Protein AF-A0A918J124-F1 (afdb_monomer_lite)

Foldseek 3Di:
DLLVVLCQAANNQLLLLLLLLLLLVLLLVVLCVVVVCLCVQLVFQLNVLLVVLLVLLSVLSVLSNVLVNLLVVLCCVPVVDPSVSHDPVSSNVSSNVNSVVSSVLSSQLVVLVVQLVVCVVVPCPLNSSVRSVCVSCVVVVVVVVVVCVVVCVVVVCPVVLVDCPPPHPVVSVVVVVVVVVVVVVVVVLVSVLSNVLVVLPSLSSNSSSLSSLVVSLVVVVVCVVVVVCVSGDPVSVVSNVVSNVSSVVSNVSNVVSSVRSVVD

Secondary structure (DSSP, 8-state):
-HHHHHHHHH-HHHHHHHHHHHHHHHHHHHHHHHHT-HHHHHHSTTHHHHHHHHHHHHHHHHHHHHHHHHHHHHHHHHH---GGG--HHHHHHHHHHHHHHHHHHHHHHHHTHHHHHHHHHTT-GGGTHHHHHHHHHHHHHHHHHHHHHHHHHHHTTHHHHH-GGGT-HHHHHHHHHHHHHHHHHHHHHHHHHHHHHHHTGGGGGGHHHHHHHHHHHHHHHHHHHTTTTTTS-HHHHHHHHHHHHHHHHHHHHHHHHHHHHH--

InterPro domains:
  IPR004673 L-rhamnose-proton symport, RhaT [PF06379] (2-257)

Sequence (264 aa):
MAFGYAIGYIGFSLAYTISIGLSAVLGTIVPLLIHGTLEEHFSRSGGGIVLFGMILSMVGCFFCGWAGRKKERDLKERMNYDASAFNLKSGLMLAIFAGVLSAIFGISLEIGAPVTEVARQHGAGQFEGNANLLLSTSGAFVTNFIWFIIVGFRQKTIKELITVKMLGKRVWLQNLFLSILTGGLWYFQFFFYGMGHVGMGNFKFASWAIHMSMLIFFSYMVGIIMKEWKEVNKNTYSTLIVGLLILVISFVVISYGGVIGSEV

pLDDT: mean 84.57, std 7.55, range [48.94, 95.19]

Structure (mmCIF, N/CA/C/O backbone):
data_AF-A0A918J124-F1
#
_entry.id   AF-A0A918J124-F1
#
loop_
_atom_site.group_PDB
_atom_site.id
_atom_site.type_symbol
_atom_site.label_atom_id
_atom_site.label_alt_id
_atom_site.label_comp_id
_atom_site.label_asym_id
_atom_site.label_entity_id
_atom_site.label_seq_id
_atom_site.pdbx_PDB_ins_code
_atom_site.Cartn_x
_atom_site.Cartn_y
_atom_site.Cartn_z
_atom_site.occupancy
_atom_site.B_iso_or_equiv
_atom_site.auth_seq_id
_atom_site.auth_comp_id
_atom_site.auth_asym_id
_atom_site.auth_atom_id
_atom_site.pdbx_PDB_model_num
ATOM 1 N N . MET A 1 1 ? 1.903 3.523 12.506 1.00 74.88 1 MET A N 1
ATOM 2 C CA . MET A 1 1 ? 1.351 4.399 13.570 1.00 74.88 1 MET A CA 1
ATOM 3 C C . MET A 1 1 ? 0.476 5.517 13.011 1.00 74.88 1 MET A C 1
ATOM 5 O O . MET A 1 1 ? -0.718 5.479 13.268 1.00 74.88 1 MET A O 1
ATOM 9 N N . ALA A 1 2 ? 1.009 6.454 12.212 1.00 83.19 2 ALA A N 1
ATOM 10 C CA . ALA A 1 2 ? 0.230 7.573 11.651 1.00 83.19 2 ALA A CA 1
ATOM 11 C C . ALA A 1 2 ? -1.050 7.129 10.915 1.00 83.19 2 ALA A C 1
ATOM 13 O O . ALA A 1 2 ? -2.113 7.693 11.143 1.00 83.19 2 ALA A O 1
ATOM 14 N N . PHE A 1 3 ? -0.960 6.050 10.129 1.00 83.38 3 PHE A N 1
ATOM 15 C CA . PHE A 1 3 ? -2.105 5.445 9.449 1.00 83.38 3 PHE A CA 1
ATOM 16 C C . PHE A 1 3 ? -3.237 5.031 10.409 1.00 83.38 3 PHE A C 1
ATOM 18 O O . PHE A 1 3 ? -4.390 5.386 10.196 1.00 83.38 3 PHE A O 1
ATOM 25 N N . GLY A 1 4 ? -2.908 4.344 11.509 1.00 82.69 4 GLY A N 1
ATOM 26 C CA . GLY A 1 4 ? -3.897 3.912 12.504 1.00 82.69 4 GLY A CA 1
ATOM 27 C C . GLY A 1 4 ? -4.581 5.086 13.209 1.00 82.69 4 GLY A C 1
ATOM 28 O O . GLY A 1 4 ? -5.793 5.065 13.396 1.00 82.69 4 GLY A O 1
ATOM 29 N N . TYR A 1 5 ? -3.833 6.148 13.526 1.00 83.69 5 TYR A N 1
ATOM 30 C CA . TYR A 1 5 ? -4.425 7.378 14.061 1.00 83.69 5 TYR A CA 1
ATOM 31 C C . TYR A 1 5 ? -5.310 8.091 13.030 1.00 83.69 5 TYR A C 1
ATOM 33 O O . TYR A 1 5 ? -6.371 8.592 13.390 1.00 83.69 5 TYR A O 1
ATOM 41 N N . ALA A 1 6 ? -4.922 8.105 11.750 1.00 84.81 6 ALA A N 1
ATOM 42 C CA . ALA A 1 6 ? -5.744 8.678 10.687 1.00 84.81 6 ALA A CA 1
ATOM 43 C C . ALA A 1 6 ? -7.104 7.969 10.574 1.00 84.81 6 ALA A C 1
ATOM 45 O O . ALA A 1 6 ? -8.126 8.645 10.495 1.00 84.81 6 ALA A O 1
ATOM 46 N N . ILE A 1 7 ? -7.134 6.632 10.657 1.00 81.75 7 ILE A N 1
ATOM 47 C CA . ILE A 1 7 ? -8.383 5.846 10.666 1.00 81.75 7 ILE A CA 1
ATOM 48 C C . ILE A 1 7 ? -9.321 6.316 11.785 1.00 81.75 7 ILE A C 1
ATOM 50 O O . ILE A 1 7 ? -10.511 6.492 11.542 1.00 81.75 7 ILE A O 1
ATOM 54 N N . GLY A 1 8 ? -8.788 6.571 12.985 1.00 78.94 8 GLY A N 1
ATOM 55 C CA . GLY A 1 8 ? -9.578 7.062 14.118 1.00 78.94 8 GLY A CA 1
ATOM 56 C C . GLY A 1 8 ? -10.197 8.449 13.903 1.00 78.94 8 GLY A C 1
ATOM 57 O O . GLY A 1 8 ? -11.252 8.729 14.460 1.00 78.94 8 GLY A O 1
ATOM 58 N N . TYR A 1 9 ? -9.579 9.304 13.079 1.00 80.38 9 TYR A N 1
ATOM 59 C CA . TYR A 1 9 ? -10.054 10.670 12.824 1.00 80.38 9 TYR A CA 1
ATOM 60 C C . TYR A 1 9 ? -10.928 10.823 11.581 1.00 80.38 9 TYR A C 1
ATOM 62 O O . TYR A 1 9 ? -11.783 11.703 11.562 1.00 80.38 9 TYR A O 1
ATOM 70 N N . ILE A 1 10 ? -10.668 10.059 10.517 1.00 76.19 10 ILE A N 1
ATOM 71 C CA . ILE A 1 10 ? -11.341 10.234 9.217 1.00 76.19 10 ILE A CA 1
ATOM 72 C C . ILE A 1 10 ? -12.001 8.962 8.675 1.00 76.19 10 ILE A C 1
ATOM 74 O O . ILE A 1 10 ? -12.520 8.967 7.559 1.00 76.19 10 ILE A O 1
ATOM 78 N N . GLY A 1 11 ? -12.008 7.887 9.462 1.00 75.25 11 GLY A N 1
ATOM 79 C CA . GLY A 1 11 ? -12.561 6.597 9.073 1.00 75.25 11 GLY A CA 1
ATOM 80 C C . GLY A 1 11 ? -11.593 5.766 8.231 1.00 75.25 11 GLY A C 1
ATOM 81 O O . GLY A 1 11 ? -10.663 6.272 7.593 1.00 75.25 11 GLY A O 1
ATOM 82 N N . PHE A 1 12 ? -11.825 4.453 8.226 1.00 77.00 12 PHE A N 1
ATOM 83 C CA . PHE A 1 12 ? -10.943 3.481 7.576 1.00 77.00 12 PHE A CA 1
ATOM 84 C C . PHE A 1 12 ? -10.827 3.726 6.069 1.00 77.00 12 PHE A C 1
ATOM 86 O O . PHE A 1 12 ? -9.729 3.870 5.546 1.00 77.00 12 PHE A O 1
ATOM 93 N N . SER A 1 13 ? -11.962 3.858 5.383 1.00 72.25 13 SER A N 1
ATOM 94 C CA . SER A 1 13 ? -12.027 3.976 3.922 1.00 72.25 13 SER A CA 1
ATOM 95 C C . SER A 1 13 ? -11.302 5.219 3.380 1.00 72.25 13 SER A C 1
ATOM 97 O O . SER A 1 13 ? -10.545 5.117 2.408 1.00 72.25 13 SER A O 1
ATOM 99 N N . LEU A 1 14 ? -11.469 6.383 4.022 1.00 76.00 14 LEU A N 1
ATOM 100 C CA . LEU A 1 14 ? -10.836 7.626 3.573 1.00 76.00 14 LEU A CA 1
ATOM 101 C C . LEU A 1 14 ? -9.332 7.642 3.879 1.00 76.00 14 LEU A C 1
ATOM 103 O O . LEU A 1 14 ? -8.543 7.990 2.999 1.00 76.00 14 LEU A O 1
ATOM 107 N N . ALA A 1 15 ? -8.927 7.212 5.081 1.00 83.06 15 ALA A N 1
ATOM 108 C CA . ALA A 1 15 ? -7.514 7.083 5.437 1.00 83.06 15 ALA A CA 1
ATOM 109 C C . ALA A 1 15 ? -6.785 6.121 4.487 1.00 83.06 15 ALA A C 1
ATOM 111 O O . ALA A 1 15 ? -5.742 6.473 3.939 1.00 83.06 15 ALA A O 1
ATOM 112 N N . TYR A 1 16 ? -7.370 4.941 4.246 1.00 81.88 16 TYR A N 1
ATOM 113 C CA . TYR A 1 16 ? -6.820 3.905 3.368 1.00 81.88 16 TYR A CA 1
ATOM 114 C C . TYR A 1 16 ? -6.593 4.438 1.953 1.00 81.88 16 TYR A C 1
ATOM 116 O O . TYR A 1 16 ? -5.483 4.368 1.433 1.00 81.88 16 TYR A O 1
ATOM 124 N N . THR A 1 17 ? -7.616 5.064 1.369 1.00 80.31 17 THR A N 1
ATOM 125 C CA . THR A 1 17 ? -7.552 5.586 -0.001 1.00 80.31 17 THR A CA 1
ATOM 126 C C . THR A 1 17 ? -6.483 6.665 -0.166 1.00 80.31 17 THR A C 1
ATOM 128 O O . THR A 1 17 ? -5.722 6.631 -1.129 1.00 80.31 17 THR A O 1
ATOM 131 N N . ILE A 1 18 ? -6.412 7.626 0.760 1.00 82.75 18 ILE A N 1
ATOM 132 C CA . ILE A 1 18 ? -5.477 8.753 0.653 1.00 82.75 18 ILE A CA 1
ATOM 133 C C . ILE A 1 18 ? -4.040 8.271 0.834 1.00 82.75 18 ILE A C 1
ATOM 135 O O . ILE A 1 18 ? -3.178 8.596 0.020 1.00 82.75 18 ILE A O 1
ATOM 139 N N . SER A 1 19 ? -3.777 7.484 1.880 1.00 87.50 19 SER A N 1
ATOM 140 C CA . SER A 1 19 ? -2.425 7.003 2.157 1.00 87.50 19 SER A CA 1
ATOM 141 C C . SER A 1 19 ? -1.919 6.080 1.053 1.00 87.50 19 SER A C 1
ATOM 143 O O . SER A 1 19 ? -0.794 6.251 0.590 1.00 87.50 19 SER A O 1
ATOM 145 N N . ILE A 1 20 ? -2.739 5.131 0.599 1.00 86.69 20 ILE A N 1
ATOM 146 C CA . ILE A 1 20 ? -2.308 4.142 -0.394 1.00 86.69 20 ILE A CA 1
ATOM 147 C C . ILE A 1 20 ? -2.274 4.735 -1.798 1.00 86.69 20 ILE A C 1
ATOM 149 O O . ILE A 1 20 ? -1.326 4.467 -2.528 1.00 86.69 20 ILE A O 1
ATOM 153 N N . GLY A 1 21 ? -3.223 5.605 -2.156 1.00 84.06 21 GLY A N 1
ATOM 154 C CA . GLY A 1 21 ? -3.179 6.328 -3.427 1.00 84.06 21 GLY A CA 1
ATOM 155 C C . GLY A 1 21 ? -1.922 7.193 -3.547 1.00 84.06 21 GLY A C 1
ATOM 156 O O . GLY A 1 21 ? -1.218 7.125 -4.550 1.00 84.06 21 GLY A O 1
ATOM 157 N N . LEU A 1 22 ? -1.578 7.945 -2.495 1.00 86.88 22 LEU A N 1
ATOM 158 C CA . LEU A 1 22 ? -0.351 8.744 -2.478 1.00 86.88 22 LEU A CA 1
ATOM 159 C C . LEU A 1 22 ? 0.911 7.867 -2.519 1.00 86.88 22 LEU A C 1
ATOM 161 O O . LEU A 1 22 ? 1.856 8.184 -3.239 1.00 86.88 22 LEU A O 1
ATOM 165 N N . SER A 1 23 ? 0.907 6.750 -1.784 1.00 89.88 23 SER A N 1
ATOM 166 C CA . SER A 1 23 ? 1.998 5.770 -1.784 1.00 89.88 23 SER A CA 1
ATOM 167 C C . SER A 1 23 ? 2.218 5.136 -3.157 1.00 89.88 23 SER A C 1
ATOM 169 O O . SER A 1 23 ? 3.362 4.979 -3.578 1.00 89.88 23 SER A O 1
ATOM 171 N N . ALA A 1 24 ? 1.143 4.824 -3.885 1.00 86.38 24 ALA A N 1
ATOM 172 C CA . ALA A 1 24 ? 1.210 4.267 -5.232 1.00 86.38 24 ALA A CA 1
ATOM 173 C C . ALA A 1 24 ? 1.909 5.229 -6.201 1.00 86.38 24 ALA A C 1
ATOM 175 O O . ALA A 1 24 ? 2.807 4.825 -6.937 1.00 86.38 24 ALA A O 1
ATOM 176 N N . VAL A 1 25 ? 1.531 6.511 -6.168 1.00 83.31 25 VAL A N 1
ATOM 177 C CA . VAL A 1 25 ? 2.085 7.544 -7.055 1.00 83.31 25 VAL A CA 1
ATOM 178 C C . VAL A 1 25 ? 3.542 7.824 -6.719 1.00 83.31 25 VAL A C 1
ATOM 180 O O . VAL A 1 25 ? 4.411 7.696 -7.577 1.00 83.31 25 VAL A O 1
ATOM 183 N N . LEU A 1 26 ? 3.825 8.177 -5.464 1.00 88.44 26 LEU A N 1
ATOM 184 C CA . LEU A 1 26 ? 5.175 8.544 -5.048 1.00 88.44 26 LEU A CA 1
ATOM 185 C C . LEU A 1 26 ? 6.122 7.344 -5.106 1.00 88.44 26 LEU A C 1
ATOM 187 O O . LEU A 1 26 ? 7.226 7.474 -5.619 1.00 88.44 26 LEU A O 1
ATOM 191 N N . GLY A 1 27 ? 5.684 6.172 -4.646 1.00 85.31 27 GLY A N 1
ATOM 192 C CA . GLY A 1 27 ? 6.499 4.958 -4.657 1.00 85.31 27 GLY A CA 1
ATOM 193 C C . GLY A 1 27 ? 6.842 4.466 -6.063 1.00 85.31 27 GLY A C 1
ATOM 194 O O . GLY A 1 27 ? 7.839 3.777 -6.216 1.00 85.31 27 GLY A O 1
ATOM 195 N N . THR A 1 28 ? 6.070 4.857 -7.083 1.00 84.00 28 THR A N 1
ATOM 196 C CA . THR A 1 28 ? 6.358 4.507 -8.484 1.00 84.00 28 THR A CA 1
ATOM 197 C C . THR A 1 28 ? 7.163 5.590 -9.203 1.00 84.00 28 THR A C 1
ATOM 199 O O . THR A 1 28 ? 8.112 5.286 -9.915 1.00 84.00 28 THR A O 1
ATOM 202 N N . ILE A 1 29 ? 6.806 6.867 -9.030 1.00 83.69 29 ILE A N 1
ATOM 203 C CA . ILE A 1 29 ? 7.423 7.975 -9.778 1.00 83.69 29 ILE A CA 1
ATOM 204 C C . ILE A 1 29 ? 8.780 8.372 -9.190 1.00 83.69 29 ILE A C 1
ATOM 206 O O . ILE A 1 29 ? 9.704 8.687 -9.936 1.00 83.69 29 ILE A O 1
ATOM 210 N N . VAL A 1 30 ? 8.922 8.376 -7.861 1.00 87.56 30 VAL A N 1
ATOM 211 C CA . VAL A 1 30 ? 10.145 8.870 -7.209 1.00 87.56 30 VAL A CA 1
ATOM 212 C C . VAL A 1 30 ? 11.376 8.031 -7.563 1.00 87.56 30 VAL A C 1
ATOM 214 O O . VAL A 1 30 ? 12.387 8.645 -7.897 1.00 87.56 30 VAL A O 1
ATOM 217 N N . PRO A 1 31 ? 11.340 6.683 -7.573 1.00 85.25 31 PRO A N 1
ATOM 218 C CA . PRO A 1 31 ? 12.497 5.912 -8.022 1.00 85.25 31 PRO A CA 1
ATOM 219 C C . PRO A 1 31 ? 12.897 6.233 -9.468 1.00 85.25 31 PRO A C 1
ATOM 221 O O . PRO A 1 31 ? 14.072 6.465 -9.737 1.00 85.25 31 PRO A O 1
ATOM 224 N N . LEU A 1 32 ? 11.927 6.362 -10.382 1.00 84.50 32 LEU A N 1
ATOM 225 C CA . LEU A 1 32 ? 12.18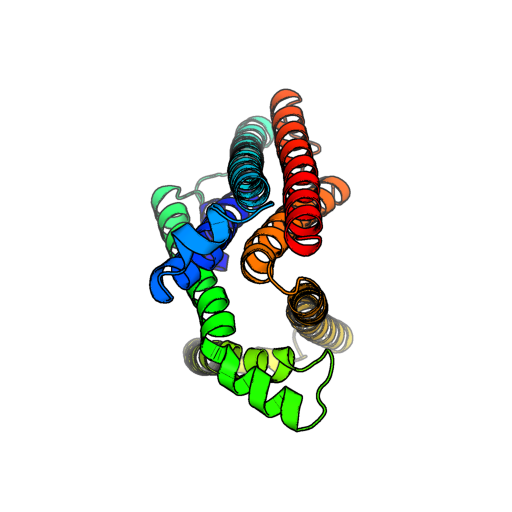7 6.731 -11.781 1.00 84.50 32 LEU A CA 1
ATOM 226 C C . LEU A 1 32 ? 12.845 8.113 -11.913 1.00 84.50 32 LEU A C 1
ATOM 228 O O . LEU A 1 32 ? 13.715 8.309 -12.760 1.00 84.50 32 LEU A O 1
ATOM 232 N N . LEU A 1 33 ? 12.451 9.070 -11.066 1.00 86.12 33 LEU A N 1
ATOM 233 C CA . LEU A 1 33 ? 13.083 10.390 -10.999 1.00 86.12 33 LEU A CA 1
ATOM 234 C C . LEU A 1 33 ? 14.514 10.317 -10.460 1.00 86.12 33 LEU A C 1
ATOM 236 O O . LEU A 1 33 ? 15.398 10.963 -11.014 1.00 86.12 33 LEU A O 1
ATOM 240 N N . ILE A 1 34 ? 14.747 9.532 -9.404 1.00 85.56 34 ILE A N 1
ATOM 241 C CA . ILE A 1 34 ? 16.078 9.355 -8.801 1.00 85.56 34 ILE A CA 1
ATOM 242 C C . ILE A 1 34 ? 17.052 8.734 -9.808 1.00 85.56 34 ILE A C 1
ATOM 244 O O . ILE A 1 34 ? 18.206 9.150 -9.878 1.00 85.56 34 ILE A O 1
ATOM 248 N N . HIS A 1 35 ? 16.589 7.769 -10.604 1.00 82.56 35 HIS A N 1
ATOM 249 C CA . HIS A 1 35 ? 17.404 7.107 -11.622 1.00 82.56 35 HIS A CA 1
ATOM 250 C C . HIS A 1 35 ? 17.504 7.886 -12.943 1.00 82.56 35 HIS A C 1
ATOM 252 O O . HIS A 1 35 ? 18.304 7.517 -13.797 1.00 82.56 35 HIS A O 1
ATOM 258 N N . GLY A 1 36 ? 16.726 8.959 -13.125 1.00 81.81 36 GLY A N 1
ATOM 259 C CA . GLY A 1 36 ? 16.710 9.744 -14.363 1.00 81.81 36 GLY A CA 1
ATOM 260 C C . GLY A 1 36 ? 16.121 9.005 -15.572 1.00 81.81 36 GLY A C 1
ATOM 261 O O . GLY A 1 36 ? 16.265 9.469 -16.697 1.00 81.81 36 GLY A O 1
ATOM 262 N N . THR A 1 37 ? 15.443 7.874 -15.363 1.00 80.44 37 THR A N 1
ATOM 263 C CA . THR A 1 37 ? 14.942 6.982 -16.426 1.00 80.44 37 THR A CA 1
ATOM 264 C C . THR A 1 37 ? 13.469 7.219 -16.770 1.00 80.44 37 THR A C 1
ATOM 266 O O . THR A 1 37 ? 12.856 6.446 -17.505 1.00 80.44 37 THR A O 1
ATOM 269 N N . LEU A 1 38 ? 12.869 8.291 -16.247 1.00 78.38 38 LEU A N 1
ATOM 270 C CA . LEU A 1 38 ? 11.437 8.559 -16.387 1.00 78.38 38 LEU A CA 1
ATOM 271 C C . LEU A 1 38 ? 11.009 8.718 -17.855 1.00 78.38 38 LEU A C 1
ATOM 273 O O . LEU A 1 38 ? 10.026 8.112 -18.278 1.00 78.38 38 LEU A O 1
ATOM 277 N N . GLU A 1 39 ? 11.765 9.487 -18.640 1.00 78.12 39 GLU A N 1
ATOM 278 C CA . GLU A 1 39 ? 11.497 9.660 -20.072 1.00 78.12 39 GLU A CA 1
ATOM 279 C C . GLU A 1 39 ? 11.727 8.358 -20.847 1.00 78.12 39 GLU A C 1
ATOM 281 O O . GLU A 1 39 ? 10.921 8.007 -21.705 1.00 78.12 39 GLU A O 1
ATOM 286 N N . GLU A 1 40 ? 12.761 7.592 -20.495 1.00 76.88 40 GLU A N 1
ATOM 287 C CA . GLU A 1 40 ? 13.077 6.320 -21.145 1.00 76.88 40 GLU A CA 1
ATOM 288 C C . GLU A 1 40 ? 11.963 5.280 -20.941 1.00 76.88 40 GLU A C 1
ATOM 290 O O . GLU A 1 40 ? 11.497 4.669 -21.903 1.00 76.88 40 GLU A O 1
ATOM 295 N N . HIS A 1 41 ? 11.486 5.099 -19.706 1.00 77.19 41 HIS A N 1
ATOM 296 C CA . HIS A 1 41 ? 10.458 4.101 -19.403 1.00 77.19 41 HIS A CA 1
ATOM 297 C C . HIS A 1 41 ? 9.085 4.461 -19.972 1.00 77.19 41 HIS A C 1
ATOM 299 O O . HIS A 1 41 ? 8.364 3.566 -20.415 1.00 77.19 41 HIS A O 1
ATOM 305 N N . PHE A 1 42 ? 8.710 5.745 -19.987 1.00 77.19 42 PHE A N 1
ATOM 306 C CA . PHE A 1 42 ? 7.412 6.159 -20.527 1.00 77.19 42 PHE A CA 1
ATOM 307 C C . PHE A 1 42 ? 7.405 6.335 -22.050 1.00 77.19 42 PHE A C 1
ATOM 309 O O . PHE A 1 42 ? 6.337 6.199 -22.649 1.00 77.19 42 PHE A O 1
ATOM 316 N N . SER A 1 43 ? 8.564 6.565 -22.676 1.00 78.62 43 SER A N 1
ATOM 317 C CA . SER A 1 43 ? 8.690 6.668 -24.140 1.00 78.62 43 SER A CA 1
ATOM 318 C C . SER A 1 43 ? 8.901 5.319 -24.834 1.00 78.62 43 SER A C 1
ATOM 320 O O . SER A 1 43 ? 8.727 5.224 -26.049 1.00 78.62 43 SER A O 1
ATOM 322 N N . ARG A 1 44 ? 9.254 4.260 -24.091 1.00 78.81 44 ARG A N 1
ATOM 323 C CA . ARG A 1 44 ? 9.292 2.887 -24.619 1.00 78.81 44 ARG A CA 1
ATOM 324 C C . ARG A 1 44 ? 7.904 2.394 -25.033 1.00 78.81 44 ARG A C 1
ATOM 326 O O . ARG A 1 44 ? 6.874 2.855 -24.532 1.00 78.81 44 ARG A O 1
ATOM 333 N N . SER A 1 45 ? 7.892 1.390 -25.913 1.00 76.31 45 SER A N 1
ATOM 334 C CA . SER A 1 45 ? 6.677 0.645 -26.258 1.00 76.31 45 SER A CA 1
ATOM 335 C C . SER A 1 45 ? 5.961 0.190 -24.981 1.00 76.31 45 SER A C 1
ATOM 337 O O . SER A 1 45 ? 6.599 -0.277 -24.042 1.00 76.31 45 SER A O 1
ATOM 339 N N . GLY A 1 46 ? 4.647 0.399 -24.896 1.00 79.56 46 GLY A N 1
ATOM 340 C CA . GLY A 1 46 ? 3.850 0.067 -23.708 1.00 79.56 46 GLY A CA 1
ATOM 341 C C . GLY A 1 46 ? 3.935 1.059 -22.534 1.00 79.56 46 GLY A C 1
ATOM 342 O O . GLY A 1 46 ? 2.999 1.118 -21.735 1.00 79.56 46 GLY A O 1
ATOM 343 N N . GLY A 1 47 ? 4.965 1.912 -22.455 1.00 81.56 47 GLY A N 1
ATOM 344 C CA . GLY A 1 47 ? 5.162 2.879 -21.364 1.00 81.56 47 GLY A CA 1
ATOM 345 C C . GLY A 1 47 ? 4.005 3.871 -21.205 1.00 81.56 47 GLY A C 1
ATOM 346 O O . GLY A 1 47 ? 3.475 4.050 -20.106 1.00 81.56 47 GLY A O 1
ATOM 347 N N . GLY A 1 48 ? 3.528 4.447 -22.312 1.00 84.31 48 GLY A N 1
ATOM 348 C CA . GLY A 1 48 ? 2.366 5.344 -22.310 1.00 84.31 48 GLY A CA 1
ATOM 349 C C . GLY A 1 48 ? 1.059 4.668 -21.866 1.00 84.31 48 GLY A C 1
ATOM 350 O O . GLY A 1 48 ? 0.240 5.289 -21.187 1.00 84.31 48 GLY A O 1
ATOM 351 N N . ILE A 1 49 ? 0.880 3.380 -22.181 1.00 86.88 49 ILE A N 1
ATOM 352 C CA . ILE A 1 49 ? -0.287 2.592 -21.749 1.00 86.88 49 ILE A CA 1
ATOM 353 C C . ILE A 1 49 ? -0.222 2.359 -20.236 1.00 86.88 49 ILE A C 1
ATOM 355 O O . ILE A 1 49 ? -1.218 2.553 -19.538 1.00 86.88 49 ILE A O 1
ATOM 359 N N . VAL A 1 50 ? 0.959 2.014 -19.713 1.00 84.00 50 VAL A N 1
ATOM 360 C CA . VAL A 1 50 ? 1.193 1.867 -18.269 1.00 84.00 50 VAL A CA 1
ATOM 361 C C . VAL A 1 50 ? 0.915 3.178 -17.535 1.00 84.00 50 VAL A C 1
ATOM 363 O O . VAL A 1 50 ? 0.187 3.171 -16.543 1.00 84.00 50 VAL A O 1
ATOM 366 N N . LEU A 1 51 ? 1.403 4.311 -18.049 1.00 84.62 51 LEU A N 1
ATOM 367 C CA . LEU A 1 51 ? 1.136 5.631 -17.470 1.00 84.62 51 LEU A CA 1
ATOM 368 C C . LEU A 1 51 ? -0.363 5.954 -17.444 1.00 84.62 51 LEU A C 1
ATOM 370 O O . LEU A 1 51 ? -0.889 6.397 -16.422 1.00 84.62 51 LEU A O 1
ATOM 374 N N . PHE A 1 52 ? -1.070 5.700 -18.547 1.00 88.75 52 PHE A N 1
ATOM 375 C CA . PHE A 1 52 ? -2.518 5.885 -18.608 1.00 88.75 52 PHE A CA 1
ATOM 376 C C . PHE A 1 52 ? -3.247 5.002 -17.586 1.00 88.75 52 PHE A C 1
ATOM 378 O O . PHE A 1 52 ? -4.131 5.473 -16.868 1.00 88.75 52 PHE A O 1
ATOM 385 N N . GLY A 1 53 ? -2.826 3.744 -17.448 1.00 87.75 53 GLY A N 1
ATOM 386 C CA . GLY A 1 53 ? -3.321 2.838 -16.420 1.00 87.75 53 GLY A CA 1
ATOM 387 C C . GLY A 1 53 ? -3.068 3.354 -14.998 1.00 87.75 53 GLY A C 1
ATOM 388 O O . GLY A 1 53 ? -3.971 3.321 -14.162 1.00 87.75 53 GLY A O 1
ATOM 389 N N . MET A 1 54 ? -1.895 3.930 -14.721 1.00 83.25 54 MET A N 1
ATOM 390 C CA . MET A 1 54 ? -1.613 4.570 -13.430 1.00 83.25 54 MET A CA 1
ATOM 391 C C . MET A 1 54 ? -2.555 5.749 -13.161 1.00 83.25 54 MET A C 1
ATOM 393 O O . MET A 1 54 ? -3.091 5.862 -12.056 1.00 83.25 54 MET A O 1
ATOM 397 N N . ILE A 1 55 ? -2.824 6.590 -14.164 1.00 87.25 55 ILE A N 1
ATOM 398 C CA . ILE A 1 55 ? -3.788 7.694 -14.048 1.00 87.25 55 ILE A CA 1
ATOM 399 C C . ILE A 1 55 ? -5.192 7.166 -13.743 1.00 87.25 55 ILE A C 1
ATOM 401 O O . ILE A 1 55 ? -5.844 7.661 -12.821 1.00 87.25 55 ILE A O 1
ATOM 405 N N . LEU A 1 56 ? -5.639 6.123 -14.445 1.00 91.00 56 LEU A N 1
ATOM 406 C CA . LEU A 1 56 ? -6.918 5.476 -14.155 1.00 91.00 56 LEU A CA 1
ATOM 407 C C . LEU A 1 56 ? -6.971 4.945 -12.720 1.00 91.00 56 LEU A C 1
ATOM 409 O O . LEU A 1 56 ? -7.978 5.142 -12.043 1.00 91.00 56 LEU A O 1
ATOM 413 N N . SER A 1 57 ? -5.891 4.337 -12.221 1.00 86.81 57 SER A N 1
ATOM 414 C CA . SER A 1 57 ? -5.847 3.837 -10.842 1.00 86.81 57 SER A CA 1
ATOM 415 C C . SER A 1 57 ? -6.032 4.965 -9.817 1.00 86.81 57 SER A C 1
ATOM 417 O O . SER A 1 57 ? -6.811 4.811 -8.876 1.00 86.81 57 SER A O 1
ATOM 419 N N . MET A 1 58 ? -5.425 6.141 -10.040 1.00 83.06 58 MET A N 1
ATOM 420 C CA . MET A 1 58 ? -5.620 7.328 -9.197 1.00 83.06 58 MET A CA 1
ATOM 421 C C . MET A 1 58 ? -7.072 7.810 -9.212 1.00 83.06 58 MET A C 1
ATOM 423 O O . MET A 1 58 ? -7.634 8.116 -8.158 1.00 83.06 58 MET A O 1
ATOM 427 N N . VAL A 1 59 ? -7.700 7.844 -10.391 1.00 89.62 59 VAL A N 1
ATOM 428 C CA . VAL A 1 59 ? -9.118 8.200 -10.532 1.00 89.62 59 VAL A CA 1
ATOM 429 C C . VAL A 1 59 ? -9.997 7.185 -9.793 1.00 89.62 59 VAL A C 1
ATOM 431 O O . VAL A 1 59 ? -10.862 7.576 -9.012 1.00 89.62 59 VAL A O 1
ATOM 434 N N . GLY A 1 60 ? -9.746 5.885 -9.958 1.00 89.00 60 GLY A N 1
ATOM 435 C CA . GLY A 1 60 ? -10.471 4.822 -9.257 1.00 89.00 60 GLY A CA 1
ATOM 436 C C . GLY A 1 60 ? -10.353 4.939 -7.735 1.00 89.00 60 GLY A C 1
ATOM 437 O O . GLY A 1 60 ? -11.365 4.891 -7.029 1.00 89.00 60 GLY A O 1
ATOM 438 N N . CYS A 1 61 ? -9.142 5.198 -7.231 1.00 84.38 61 CYS A N 1
ATOM 439 C CA . CYS A 1 61 ? -8.896 5.487 -5.819 1.00 84.38 61 CYS A CA 1
ATOM 440 C C . CYS A 1 61 ? -9.721 6.692 -5.361 1.00 84.38 61 CYS A C 1
ATOM 442 O O . CYS A 1 61 ? -10.450 6.593 -4.377 1.00 84.38 61 CYS A O 1
ATOM 444 N N . PHE A 1 62 ? -9.677 7.807 -6.096 1.00 85.56 62 PHE A N 1
ATOM 445 C CA . PHE A 1 62 ? -10.449 9.006 -5.771 1.00 85.56 62 PHE A CA 1
ATOM 446 C C . PHE A 1 62 ? -11.951 8.712 -5.631 1.00 85.56 62 PHE A C 1
ATOM 448 O O . PHE A 1 62 ? -12.556 9.098 -4.629 1.00 85.56 62 PHE A O 1
ATOM 455 N N . PHE A 1 63 ? -12.550 7.977 -6.576 1.00 90.75 63 PHE A N 1
ATOM 456 C CA . PHE A 1 63 ? -13.963 7.591 -6.501 1.00 90.75 63 PHE A CA 1
ATOM 457 C C . PHE A 1 63 ? -14.265 6.698 -5.291 1.00 90.75 63 PHE A C 1
ATOM 459 O O . PHE A 1 63 ? -15.269 6.920 -4.611 1.00 90.75 63 PHE A O 1
ATOM 466 N N . CYS A 1 64 ? -13.386 5.745 -4.968 1.00 87.31 64 CYS A N 1
ATOM 467 C CA . CYS A 1 64 ? -13.543 4.895 -3.787 1.00 87.31 64 CYS A CA 1
ATOM 468 C C . CYS A 1 64 ? -13.478 5.709 -2.483 1.00 87.31 64 CYS A C 1
ATOM 470 O O . CYS A 1 64 ? -14.352 5.579 -1.626 1.00 87.31 64 CYS A O 1
ATOM 472 N N . GLY A 1 65 ? -12.505 6.616 -2.350 1.00 83.56 65 GLY A N 1
ATOM 473 C CA . GLY A 1 65 ? -12.398 7.507 -1.188 1.00 83.56 65 GLY A CA 1
ATOM 474 C C . GLY A 1 65 ? -13.569 8.481 -1.080 1.00 83.56 65 GLY A C 1
ATOM 475 O O . GLY A 1 65 ? -14.063 8.751 0.018 1.00 83.56 65 GLY A O 1
ATOM 476 N N . TRP A 1 66 ? -14.073 8.970 -2.216 1.00 86.19 66 TRP A N 1
ATOM 477 C CA . TRP A 1 66 ? -15.268 9.806 -2.247 1.00 86.19 66 TRP A CA 1
ATOM 478 C C . TRP A 1 66 ? -16.513 9.032 -1.807 1.00 86.19 66 TRP A C 1
ATOM 480 O O . TRP A 1 66 ? -17.311 9.557 -1.025 1.00 86.19 66 TRP A O 1
ATOM 490 N N . ALA A 1 67 ? -16.658 7.777 -2.238 1.00 88.56 67 ALA A N 1
ATOM 491 C CA . ALA A 1 67 ? -17.705 6.884 -1.754 1.00 88.56 67 ALA A CA 1
ATOM 492 C C . ALA A 1 67 ? -17.579 6.627 -0.245 1.00 88.56 67 ALA A C 1
ATOM 494 O O . ALA A 1 67 ? -18.583 6.682 0.459 1.00 88.56 67 ALA A O 1
ATOM 495 N N . GLY A 1 68 ? -16.357 6.455 0.268 1.00 83.81 68 GLY A N 1
ATOM 496 C CA . GLY A 1 68 ? -16.064 6.379 1.700 1.00 83.81 68 GLY A CA 1
ATOM 497 C C . GLY A 1 68 ? -16.574 7.582 2.484 1.00 83.81 68 GLY A C 1
ATOM 498 O O . GLY A 1 68 ? -17.312 7.440 3.454 1.00 83.81 68 GLY A O 1
ATOM 499 N N . ARG A 1 69 ? -16.264 8.794 2.015 1.00 81.19 69 ARG A N 1
ATOM 500 C CA . ARG A 1 69 ? -16.756 10.028 2.645 1.00 81.19 69 ARG A CA 1
ATOM 501 C C . ARG A 1 69 ? -18.281 10.143 2.595 1.00 81.19 69 ARG A C 1
ATOM 503 O O . ARG A 1 69 ? -18.893 10.612 3.552 1.00 81.19 69 ARG A O 1
ATOM 510 N N . LYS A 1 70 ? -18.897 9.745 1.480 1.00 86.88 70 LYS A N 1
ATOM 511 C CA . LYS A 1 70 ? -20.359 9.705 1.359 1.00 86.88 70 LYS A CA 1
ATOM 512 C C . LYS A 1 70 ? -20.970 8.683 2.325 1.00 86.88 70 LYS A C 1
ATOM 514 O O . LYS A 1 70 ? -21.966 9.015 2.952 1.00 86.88 70 LYS A O 1
ATOM 519 N N . LYS A 1 71 ? -20.351 7.508 2.508 1.00 84.75 71 LYS A N 1
ATOM 520 C CA . LYS A 1 71 ? -20.763 6.492 3.495 1.00 84.75 71 LYS A CA 1
ATOM 521 C C . LYS A 1 71 ? -20.783 7.080 4.902 1.00 84.75 71 LYS A C 1
ATOM 523 O O . LYS A 1 71 ? -21.805 6.977 5.566 1.00 84.75 71 LYS A O 1
ATOM 528 N N . GLU A 1 72 ? -19.711 7.749 5.326 1.00 78.56 72 GLU A N 1
ATOM 529 C CA . GLU A 1 72 ? -19.660 8.387 6.653 1.00 78.56 72 GLU A CA 1
ATOM 530 C C . GLU A 1 72 ? -20.775 9.429 6.837 1.00 78.56 72 GLU A C 1
ATOM 532 O O . GLU A 1 72 ? -21.408 9.498 7.890 1.00 78.56 72 GLU A O 1
ATOM 537 N N . ARG A 1 73 ? -21.071 10.218 5.795 1.00 81.12 73 ARG A N 1
ATOM 538 C CA . ARG A 1 73 ? -22.176 11.186 5.830 1.00 81.12 73 ARG A CA 1
ATOM 539 C C . ARG A 1 73 ? -23.542 10.503 5.924 1.00 81.12 73 ARG A C 1
ATOM 541 O O . ARG A 1 73 ? -24.346 10.894 6.764 1.00 81.12 73 ARG A O 1
ATOM 548 N N . ASP A 1 74 ? -23.786 9.486 5.102 1.00 85.00 74 ASP A N 1
ATOM 549 C CA . ASP A 1 74 ? -25.045 8.736 5.096 1.00 85.00 74 ASP A CA 1
ATOM 550 C C . ASP A 1 74 ? -25.296 8.060 6.455 1.00 85.00 74 ASP A C 1
ATOM 552 O O . ASP A 1 74 ? -26.417 8.082 6.963 1.00 85.00 74 ASP A O 1
ATOM 556 N N . LEU A 1 75 ? -24.249 7.500 7.073 1.00 81.44 75 LEU A N 1
ATOM 557 C CA . LEU A 1 75 ? -24.325 6.888 8.401 1.00 81.44 75 LEU A CA 1
ATOM 558 C C . LEU A 1 75 ? -24.605 7.927 9.493 1.00 81.44 75 LEU A C 1
ATOM 560 O O . LEU A 1 75 ? -25.429 7.674 10.372 1.00 81.44 75 LEU A O 1
ATOM 564 N N . LYS A 1 76 ? -23.983 9.110 9.420 1.00 78.31 76 LYS A N 1
ATOM 565 C CA . LYS A 1 76 ? -24.259 10.212 10.351 1.00 78.31 76 LYS A CA 1
ATOM 566 C C . LYS A 1 76 ? -25.722 10.658 10.288 1.00 78.31 76 LYS A C 1
ATOM 568 O O . LYS A 1 76 ? -26.345 10.836 11.329 1.00 78.31 76 LYS A O 1
ATOM 573 N N . GLU A 1 77 ? -26.267 10.815 9.082 1.00 81.88 77 GLU A N 1
ATOM 574 C CA . GLU A 1 77 ? -27.653 11.250 8.864 1.00 81.88 77 GLU A CA 1
ATOM 575 C C . GLU A 1 77 ? -28.682 10.186 9.284 1.00 81.88 77 GLU A C 1
ATOM 577 O O . GLU A 1 77 ? -29.727 10.530 9.829 1.00 81.88 77 GLU A O 1
ATOM 582 N N . ARG A 1 78 ? -28.404 8.895 9.049 1.00 78.75 78 ARG A N 1
ATOM 583 C CA . ARG A 1 78 ? -29.371 7.804 9.278 1.00 78.75 78 ARG A CA 1
ATOM 584 C C . ARG A 1 78 ? -29.324 7.192 10.675 1.00 78.75 78 ARG A C 1
ATOM 586 O O . ARG A 1 78 ? -30.353 6.728 11.154 1.00 78.75 78 ARG A O 1
ATOM 593 N N . MET A 1 79 ? -28.154 7.143 11.310 1.00 71.31 79 MET A N 1
ATOM 594 C CA . MET A 1 79 ? -27.946 6.383 12.553 1.00 71.31 79 MET A CA 1
ATOM 595 C C . MET A 1 79 ? -27.752 7.275 13.786 1.00 71.31 79 MET A C 1
ATOM 597 O O . MET A 1 79 ? -27.448 6.751 14.854 1.00 71.31 79 MET A O 1
ATOM 601 N N . ASN A 1 80 ? -27.888 8.606 13.658 1.00 63.28 80 ASN A N 1
ATOM 602 C CA . ASN A 1 80 ? -27.545 9.569 14.720 1.00 63.28 80 ASN A CA 1
ATOM 603 C C . ASN A 1 80 ? -26.150 9.294 15.322 1.00 63.28 80 ASN A C 1
ATOM 605 O O . ASN A 1 80 ? -25.905 9.478 16.514 1.00 63.28 80 ASN A O 1
ATOM 609 N N . TYR A 1 81 ? -25.240 8.796 14.480 1.00 62.00 81 TYR A N 1
ATOM 610 C CA . TYR A 1 81 ? -23.903 8.406 14.888 1.00 62.00 81 TYR A CA 1
ATOM 611 C C . TYR A 1 81 ? -23.126 9.659 15.291 1.00 62.00 81 TYR A C 1
ATOM 613 O O . TYR A 1 81 ? -23.014 10.605 14.502 1.00 62.00 81 TYR A O 1
ATOM 621 N N . ASP A 1 82 ? -22.607 9.675 16.520 1.00 56.16 82 ASP A N 1
ATOM 622 C CA . ASP A 1 82 ? -21.869 10.821 17.032 1.00 56.16 82 ASP A CA 1
ATOM 623 C C . ASP A 1 82 ? -20.518 10.940 16.314 1.00 56.16 82 ASP A C 1
ATOM 625 O O . ASP A 1 82 ? -19.521 10.301 16.645 1.00 56.16 82 ASP A O 1
ATOM 629 N N . ALA A 1 83 ? -20.499 11.770 15.275 1.00 55.44 83 ALA A N 1
ATOM 630 C CA . ALA A 1 83 ? -19.309 12.081 14.498 1.00 55.44 83 ALA A CA 1
ATOM 631 C C . ALA A 1 83 ? -18.389 13.102 15.202 1.00 55.44 83 ALA A C 1
ATOM 633 O O . ALA A 1 83 ? -17.535 13.693 14.541 1.00 55.44 83 ALA A O 1
ATOM 634 N N . SER A 1 84 ? -18.553 13.347 16.509 1.00 52.16 84 SER A N 1
ATOM 635 C CA . SER A 1 84 ? -17.716 14.265 17.301 1.00 52.16 84 SER A CA 1
ATOM 636 C C . SER A 1 84 ? -16.222 13.898 17.290 1.00 52.16 84 SER A C 1
ATOM 638 O O . SER A 1 84 ? -15.371 14.777 17.422 1.00 52.16 84 SER A O 1
ATOM 640 N N . ALA A 1 85 ? -15.884 12.630 17.032 1.00 57.94 85 ALA A N 1
ATOM 641 C CA . ALA A 1 85 ? -14.506 12.164 16.849 1.00 57.94 85 ALA A CA 1
ATOM 642 C C . ALA A 1 85 ? -13.906 12.470 15.455 1.00 57.94 85 ALA A C 1
ATOM 644 O O . ALA A 1 85 ? -12.699 12.309 15.253 1.00 57.94 85 ALA A O 1
ATOM 645 N N . PHE A 1 86 ? -14.714 12.920 14.484 1.00 66.50 86 PHE A N 1
ATOM 646 C CA . PHE A 1 86 ? -14.266 13.137 13.109 1.00 66.50 86 PHE A CA 1
ATOM 647 C C . PHE A 1 86 ? -13.507 14.465 12.966 1.00 66.50 86 PHE A C 1
ATOM 649 O O . PHE A 1 86 ? -14.102 15.534 12.809 1.00 66.50 86 PHE A O 1
ATOM 656 N N . ASN A 1 87 ? -12.173 14.412 12.980 1.00 78.62 87 ASN A N 1
ATOM 657 C CA . ASN A 1 87 ? -11.318 15.574 12.729 1.00 78.62 87 ASN A CA 1
ATOM 658 C C . ASN A 1 87 ? -10.666 15.468 11.349 1.00 78.62 87 ASN A C 1
ATOM 660 O O . ASN A 1 87 ? -9.588 14.889 11.188 1.00 78.62 87 ASN A O 1
ATOM 664 N N . LEU A 1 88 ? -11.311 16.082 10.353 1.00 77.75 88 LEU A N 1
ATOM 665 C CA . LEU A 1 88 ? -10.855 16.020 8.966 1.00 77.75 88 LEU A CA 1
ATOM 666 C C . LEU A 1 88 ? -9.434 16.561 8.785 1.00 77.75 88 LEU A C 1
ATOM 668 O O . LEU A 1 88 ? -8.653 15.959 8.057 1.00 77.75 88 LEU A O 1
ATOM 672 N N . LYS A 1 89 ? -9.082 17.673 9.444 1.00 84.62 89 LYS A N 1
ATOM 673 C CA . LYS A 1 89 ? -7.765 18.307 9.284 1.00 84.62 89 LYS A CA 1
ATOM 674 C C . LYS A 1 89 ? -6.655 17.401 9.817 1.00 84.62 89 LYS A C 1
ATOM 676 O O . LYS A 1 89 ? -5.702 17.119 9.093 1.00 84.62 89 LYS A O 1
ATOM 681 N N . SER A 1 90 ? -6.794 16.923 11.055 1.00 85.50 90 SER A N 1
ATOM 682 C CA . SER A 1 90 ? -5.796 16.055 11.689 1.00 85.50 90 SER A CA 1
ATOM 683 C C . SER A 1 90 ? -5.694 14.706 10.984 1.00 85.50 90 SER A C 1
ATOM 685 O O . SER A 1 90 ? -4.590 14.250 10.693 1.00 85.50 90 SER A O 1
ATOM 687 N N . GLY A 1 91 ? -6.830 14.086 10.650 1.00 85.19 91 GLY A N 1
ATOM 688 C CA . GLY A 1 91 ? -6.837 12.805 9.951 1.00 85.19 91 GLY A CA 1
ATOM 689 C C . GLY A 1 91 ? -6.271 12.892 8.536 1.00 85.19 91 GLY A C 1
ATOM 690 O O . GLY A 1 91 ? -5.490 12.026 8.153 1.00 85.19 91 GLY A O 1
ATOM 691 N N . LEU A 1 92 ? -6.573 13.957 7.784 1.00 85.19 92 LEU A N 1
ATOM 692 C CA . LEU A 1 92 ? -6.006 14.175 6.450 1.00 85.19 92 LEU A CA 1
ATOM 693 C C . LEU A 1 92 ? -4.488 14.376 6.509 1.00 85.19 92 LEU A C 1
ATOM 695 O O . LEU A 1 92 ? -3.761 13.752 5.740 1.00 85.19 92 LEU A O 1
ATOM 699 N N . MET A 1 93 ? -4.000 15.199 7.442 1.00 89.81 93 MET A N 1
ATOM 700 C CA . MET A 1 93 ? -2.563 15.431 7.611 1.00 89.81 93 MET A CA 1
ATOM 701 C C . MET A 1 93 ? -1.824 14.130 7.956 1.00 89.81 93 MET A C 1
ATOM 703 O O . MET A 1 93 ? -0.792 13.825 7.360 1.00 89.81 93 MET A O 1
ATOM 707 N N . LEU A 1 94 ? -2.385 13.328 8.868 1.00 90.94 94 LEU A N 1
ATOM 708 C CA . LEU A 1 94 ? -1.832 12.025 9.239 1.00 90.94 94 LEU A CA 1
ATOM 709 C C . LEU A 1 94 ? -1.893 11.009 8.092 1.00 90.94 94 LEU A C 1
ATOM 711 O O . LEU A 1 94 ? -0.951 10.236 7.932 1.00 90.94 94 LEU A O 1
ATOM 715 N N . ALA A 1 95 ? -2.957 11.013 7.283 1.00 88.25 95 ALA A N 1
ATOM 716 C CA . ALA A 1 95 ? -3.091 10.126 6.129 1.00 88.25 95 ALA A CA 1
ATOM 717 C C . ALA A 1 95 ? -2.091 10.470 5.017 1.00 88.25 95 ALA A C 1
ATOM 719 O O . ALA A 1 95 ? -1.477 9.564 4.452 1.00 88.25 95 ALA A O 1
ATOM 720 N N . ILE A 1 96 ? -1.878 11.759 4.736 1.00 89.00 96 ILE A N 1
ATOM 721 C CA . ILE A 1 96 ? -0.854 12.220 3.787 1.00 89.00 96 ILE A CA 1
ATOM 722 C C . ILE A 1 96 ? 0.532 11.826 4.295 1.00 89.00 96 ILE A C 1
ATOM 724 O O . ILE A 1 96 ? 1.295 11.197 3.567 1.00 89.00 96 ILE A O 1
ATOM 728 N N . PHE A 1 97 ? 0.836 12.116 5.562 1.00 91.94 97 PHE A N 1
ATOM 729 C CA . PHE A 1 97 ? 2.114 11.745 6.166 1.00 91.94 97 PHE A CA 1
ATOM 730 C C . PHE A 1 97 ? 2.352 10.229 6.114 1.00 91.94 97 PHE A C 1
ATOM 732 O O . PHE A 1 97 ? 3.425 9.778 5.723 1.00 91.94 97 PHE A O 1
ATOM 739 N N . ALA A 1 98 ? 1.331 9.428 6.427 1.00 90.06 98 ALA A N 1
ATOM 740 C CA . ALA A 1 98 ? 1.394 7.976 6.299 1.00 90.06 98 ALA A CA 1
ATOM 741 C C . ALA A 1 98 ? 1.609 7.518 4.847 1.00 90.06 98 ALA A C 1
ATOM 743 O O . ALA A 1 98 ? 2.363 6.574 4.626 1.00 90.06 98 ALA A O 1
ATOM 744 N N . GLY A 1 99 ? 0.988 8.184 3.869 1.00 90.19 99 GLY A N 1
ATOM 745 C CA . GLY A 1 99 ? 1.169 7.882 2.450 1.00 90.19 99 GLY A CA 1
ATOM 746 C C . GLY A 1 99 ? 2.588 8.162 1.962 1.00 90.19 99 GLY A C 1
ATOM 747 O O . GLY A 1 99 ? 3.185 7.308 1.315 1.00 90.19 99 GLY A O 1
ATOM 748 N N . VAL A 1 100 ? 3.170 9.301 2.350 1.00 91.00 100 VAL A N 1
ATOM 749 C CA . VAL A 1 100 ? 4.573 9.630 2.042 1.00 91.00 100 VAL A CA 1
ATOM 750 C C . VAL A 1 100 ? 5.524 8.616 2.678 1.00 91.00 100 VAL A C 1
ATOM 752 O O . VAL A 1 100 ? 6.384 8.073 1.994 1.00 91.00 100 VAL A O 1
ATOM 755 N N . LEU A 1 101 ? 5.350 8.297 3.966 1.00 90.44 101 LEU A N 1
ATOM 756 C CA . LEU A 1 101 ? 6.181 7.284 4.628 1.00 90.44 101 LEU A CA 1
ATOM 757 C C . LEU A 1 101 ? 6.024 5.893 3.995 1.00 90.44 101 LEU A C 1
ATOM 759 O O . LEU A 1 101 ? 6.991 5.141 3.913 1.00 90.44 101 LEU A O 1
ATOM 763 N N . SER A 1 102 ? 4.823 5.548 3.525 1.00 88.38 102 SER A N 1
ATOM 764 C CA . SER A 1 102 ? 4.596 4.298 2.799 1.00 88.38 102 SER A CA 1
ATOM 765 C C . SER A 1 102 ? 5.274 4.297 1.428 1.00 88.38 102 SER A C 1
ATOM 767 O O . SER A 1 102 ? 5.765 3.246 1.023 1.00 88.38 102 SER A O 1
ATOM 769 N N . ALA A 1 103 ? 5.353 5.442 0.745 1.00 90.12 103 ALA A N 1
ATOM 770 C CA . ALA A 1 103 ? 6.111 5.574 -0.494 1.00 90.12 103 ALA A CA 1
ATOM 771 C C . ALA A 1 103 ? 7.611 5.359 -0.263 1.00 90.12 103 ALA A C 1
ATOM 773 O O . ALA A 1 103 ? 8.248 4.668 -1.048 1.00 90.12 103 ALA A O 1
ATOM 774 N N . ILE A 1 104 ? 8.159 5.886 0.842 1.00 90.62 104 ILE A N 1
ATOM 775 C CA . ILE A 1 104 ? 9.565 5.673 1.232 1.00 90.62 104 ILE A CA 1
ATOM 776 C C . ILE A 1 104 ? 9.876 4.183 1.384 1.00 90.62 104 ILE A C 1
ATOM 778 O O . ILE A 1 104 ? 10.949 3.749 0.984 1.00 90.62 104 ILE A O 1
ATOM 782 N N . PHE A 1 105 ? 8.940 3.390 1.909 1.00 89.38 105 PHE A N 1
ATOM 783 C CA . PHE A 1 105 ? 9.111 1.939 1.983 1.00 89.38 105 PHE A CA 1
ATOM 784 C C . PHE A 1 105 ? 9.137 1.270 0.596 1.00 89.38 105 PHE A C 1
ATOM 786 O O . PHE A 1 105 ? 9.943 0.378 0.366 1.00 89.38 105 PHE A O 1
ATOM 793 N N . GLY A 1 106 ? 8.317 1.722 -0.358 1.00 87.50 106 GLY A N 1
ATOM 794 C CA . GLY A 1 106 ? 8.423 1.267 -1.752 1.00 87.50 106 GLY A CA 1
ATOM 795 C C . GLY A 1 106 ? 9.770 1.638 -2.381 1.00 87.50 106 GLY A C 1
ATOM 796 O O . GLY A 1 106 ? 10.442 0.797 -2.968 1.00 87.50 106 GLY A O 1
ATOM 797 N N . ILE A 1 107 ? 10.211 2.880 -2.165 1.00 88.94 107 ILE A N 1
ATOM 798 C CA . ILE A 1 107 ? 11.509 3.387 -2.631 1.00 88.94 107 ILE A CA 1
ATOM 799 C C . ILE A 1 107 ? 12.670 2.597 -2.008 1.00 88.94 107 ILE A C 1
ATOM 801 O O . ILE A 1 107 ? 13.652 2.322 -2.692 1.00 88.94 107 ILE A O 1
ATOM 805 N N . SER A 1 108 ? 12.580 2.199 -0.733 1.00 90.06 108 SER A N 1
ATOM 806 C CA . SER A 1 108 ? 13.639 1.420 -0.081 1.00 90.06 108 SER A CA 1
ATOM 807 C C . SER A 1 108 ? 13.806 0.037 -0.706 1.00 90.06 108 SER A C 1
ATOM 809 O O . SER A 1 108 ? 14.931 -0.451 -0.786 1.00 90.06 108 SER A O 1
ATOM 811 N N . LEU A 1 109 ? 12.716 -0.575 -1.184 1.00 87.25 109 LEU A N 1
ATOM 812 C CA . LEU A 1 109 ? 12.785 -1.834 -1.922 1.00 87.25 109 LEU A CA 1
ATOM 813 C C . LEU A 1 109 ? 13.503 -1.651 -3.265 1.00 87.25 109 LEU A C 1
ATOM 815 O O . LEU A 1 109 ? 14.323 -2.492 -3.615 1.00 87.25 109 LEU A O 1
ATOM 819 N N . GLU A 1 110 ? 13.286 -0.546 -3.973 1.00 85.62 110 GLU A N 1
ATOM 820 C CA . GLU A 1 110 ? 14.007 -0.290 -5.228 1.00 85.62 110 GLU A CA 1
ATOM 821 C C . GLU A 1 110 ? 15.499 -0.008 -4.979 1.00 85.62 110 GLU A C 1
ATOM 823 O O . GLU A 1 110 ? 16.376 -0.647 -5.556 1.00 85.62 110 GLU A O 1
ATOM 828 N N . ILE A 1 111 ? 15.815 0.883 -4.031 1.00 86.88 111 ILE A N 1
ATOM 829 C CA . ILE A 1 111 ? 17.204 1.220 -3.669 1.00 86.88 111 ILE A CA 1
ATOM 830 C C . ILE A 1 111 ? 17.953 -0.005 -3.115 1.00 86.88 111 ILE A C 1
ATOM 832 O O . ILE A 1 111 ? 19.164 -0.134 -3.291 1.00 86.88 111 ILE A O 1
ATOM 836 N N . GLY A 1 112 ? 17.244 -0.930 -2.466 1.00 87.88 112 GLY A N 1
ATOM 837 C CA . GLY A 1 112 ? 17.787 -2.188 -1.957 1.00 87.88 112 GLY A CA 1
ATOM 838 C C . GLY A 1 112 ? 18.078 -3.252 -3.026 1.00 87.88 112 GLY A C 1
ATOM 839 O O . GLY A 1 112 ? 18.436 -4.380 -2.672 1.00 87.88 112 GLY A O 1
ATOM 840 N N . ALA A 1 113 ? 17.973 -2.931 -4.321 1.00 85.75 113 ALA A N 1
ATOM 841 C CA . ALA A 1 113 ? 18.328 -3.827 -5.423 1.00 85.75 113 ALA A CA 1
ATOM 842 C C . ALA A 1 113 ? 19.707 -4.518 -5.276 1.00 85.75 113 ALA A C 1
ATOM 844 O O . ALA A 1 113 ? 19.769 -5.723 -5.527 1.00 85.75 113 ALA A O 1
ATOM 845 N N . PRO A 1 114 ? 20.790 -3.873 -4.783 1.00 91.06 114 PRO A N 1
ATOM 846 C CA . PRO A 1 114 ? 22.075 -4.553 -4.583 1.00 91.06 114 PRO A CA 1
ATOM 847 C C . PRO A 1 114 ? 22.006 -5.738 -3.607 1.00 91.06 114 PRO A C 1
ATOM 849 O O . PRO A 1 114 ? 22.696 -6.736 -3.790 1.00 91.06 114 PRO A O 1
ATOM 852 N N . VAL A 1 115 ? 21.147 -5.665 -2.585 1.00 91.50 115 VAL A N 1
ATOM 853 C CA . VAL A 1 115 ? 20.931 -6.767 -1.629 1.00 91.50 115 VAL A CA 1
ATOM 854 C C . VAL A 1 115 ? 20.231 -7.934 -2.319 1.00 91.50 115 VAL A C 1
ATOM 856 O O . VAL A 1 115 ? 20.593 -9.093 -2.118 1.00 91.50 115 VAL A O 1
ATOM 859 N N . THR A 1 116 ? 19.236 -7.612 -3.146 1.00 88.81 116 THR A N 1
ATOM 860 C CA . THR A 1 116 ? 18.489 -8.583 -3.955 1.00 88.81 116 THR A CA 1
ATOM 861 C C . THR A 1 116 ? 19.431 -9.319 -4.910 1.00 88.81 116 THR A C 1
ATOM 863 O O . THR A 1 116 ? 19.403 -10.543 -4.982 1.00 88.81 116 THR A O 1
ATOM 866 N N . GLU A 1 117 ? 20.338 -8.590 -5.561 1.00 89.12 117 GLU A N 1
ATOM 867 C CA . GLU A 1 117 ? 21.336 -9.151 -6.475 1.00 89.12 117 GLU A CA 1
ATOM 868 C C . GLU A 1 117 ? 22.319 -10.096 -5.766 1.00 89.12 117 GLU A C 1
ATOM 870 O O . GLU A 1 117 ? 22.589 -11.193 -6.256 1.00 89.12 117 GLU A O 1
ATOM 875 N N . VAL A 1 118 ? 22.800 -9.738 -4.570 1.00 92.56 118 VAL A N 1
ATOM 876 C CA . VAL A 1 118 ? 23.636 -10.644 -3.761 1.00 92.56 118 VAL A CA 1
ATOM 877 C C . VAL A 1 118 ? 22.871 -11.922 -3.409 1.00 92.56 118 VAL A C 1
ATOM 879 O O . VAL A 1 118 ? 23.421 -13.018 -3.534 1.00 92.56 118 VAL A O 1
ATOM 882 N N . ALA A 1 119 ? 21.601 -11.817 -3.009 1.00 91.31 119 ALA A N 1
ATOM 883 C CA . ALA A 1 119 ? 20.773 -12.987 -2.715 1.00 91.31 119 ALA A CA 1
ATOM 884 C C . ALA A 1 119 ? 20.577 -13.874 -3.958 1.00 91.31 119 ALA A C 1
ATOM 886 O O . ALA A 1 119 ? 20.681 -15.101 -3.871 1.00 91.31 119 ALA A O 1
ATOM 887 N N . ARG A 1 120 ? 20.364 -13.263 -5.129 1.00 8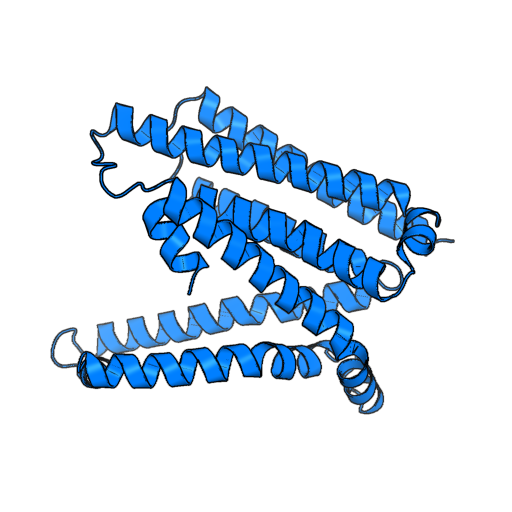9.44 120 ARG A N 1
ATOM 888 C CA . ARG A 1 120 ? 20.256 -13.958 -6.417 1.00 89.44 120 ARG A CA 1
ATOM 889 C C . ARG A 1 120 ? 21.515 -14.757 -6.742 1.00 89.44 120 ARG A C 1
ATOM 891 O O . ARG A 1 120 ? 21.412 -15.932 -7.092 1.00 89.44 120 ARG A O 1
ATOM 898 N N . GLN A 1 121 ? 22.693 -14.155 -6.573 1.00 93.00 121 GLN A N 1
ATOM 899 C CA . GLN A 1 121 ? 23.989 -14.811 -6.803 1.00 93.00 121 GLN A CA 1
ATOM 900 C C . GLN A 1 121 ? 24.212 -16.031 -5.897 1.00 93.00 121 GLN A C 1
ATOM 902 O O . GLN A 1 121 ? 24.904 -16.966 -6.288 1.00 93.00 121 GLN A O 1
ATOM 907 N N . HIS A 1 122 ? 23.577 -16.059 -4.723 1.00 93.25 122 HIS A N 1
ATOM 908 C CA . HIS A 1 122 ? 23.627 -17.178 -3.779 1.00 93.25 122 HIS A CA 1
ATOM 909 C C . HIS A 1 122 ? 22.470 -18.181 -3.952 1.00 93.25 122 HIS A C 1
ATOM 911 O O . HIS A 1 122 ? 22.243 -19.018 -3.081 1.00 93.25 122 HIS A O 1
ATOM 917 N N . GLY A 1 123 ? 21.735 -18.126 -5.069 1.00 89.75 123 GLY A N 1
ATOM 918 C CA . GLY A 1 123 ? 20.723 -19.127 -5.415 1.00 89.75 123 GLY A CA 1
ATOM 919 C C . GLY A 1 123 ? 19.327 -18.875 -4.840 1.00 89.75 123 GLY A C 1
ATOM 920 O O . GLY A 1 123 ? 18.528 -19.806 -4.780 1.00 89.75 123 GLY A O 1
ATOM 921 N N . ALA A 1 124 ? 18.991 -17.639 -4.448 1.00 85.94 124 ALA A N 1
ATOM 922 C CA . ALA A 1 124 ? 17.658 -17.311 -3.923 1.00 85.94 124 ALA A CA 1
ATOM 923 C C . ALA A 1 124 ? 16.515 -17.446 -4.956 1.00 85.94 124 ALA A C 1
ATOM 925 O O . ALA A 1 124 ? 15.344 -17.522 -4.573 1.00 85.94 124 ALA A O 1
ATOM 926 N N . GLY A 1 125 ? 16.829 -17.487 -6.258 1.00 84.94 125 GLY A N 1
ATOM 927 C CA . GLY A 1 125 ? 15.842 -17.631 -7.332 1.00 84.94 125 GLY A CA 1
ATOM 928 C C . GLY A 1 125 ? 14.736 -16.574 -7.248 1.00 84.94 125 GLY A C 1
ATOM 929 O O . GLY A 1 125 ? 15.006 -15.396 -7.050 1.00 84.94 125 GLY A O 1
ATOM 930 N N . GLN A 1 126 ? 13.475 -17.004 -7.330 1.00 81.38 126 GLN A N 1
ATOM 931 C CA . GLN A 1 126 ? 12.297 -16.120 -7.262 1.00 81.38 126 GLN A CA 1
ATOM 932 C C . GLN A 1 126 ? 12.082 -15.460 -5.883 1.00 81.38 126 GLN A C 1
ATOM 934 O O . GLN A 1 126 ? 11.217 -14.600 -5.735 1.00 81.38 126 GLN A O 1
ATOM 939 N N . PHE A 1 127 ? 12.847 -15.859 -4.861 1.00 84.75 127 PHE A N 1
ATOM 940 C CA . PHE A 1 127 ? 12.754 -15.328 -3.498 1.00 84.75 127 PHE A CA 1
ATOM 941 C C . PHE A 1 127 ? 13.817 -14.266 -3.186 1.00 84.75 127 PHE A C 1
ATOM 943 O O . PHE A 1 127 ? 13.920 -13.829 -2.040 1.00 84.75 127 PHE A O 1
ATOM 950 N N . GLU A 1 128 ? 14.591 -13.826 -4.183 1.00 85.56 128 GLU A N 1
ATOM 951 C CA . GLU A 1 128 ? 15.652 -12.818 -4.039 1.00 85.56 128 GLU A CA 1
ATOM 952 C C . GLU A 1 128 ? 15.186 -11.540 -3.318 1.00 85.56 128 GLU A C 1
ATOM 954 O O . GLU A 1 128 ? 15.883 -11.027 -2.439 1.00 85.56 128 GLU A O 1
ATOM 959 N N . GLY A 1 129 ? 13.966 -11.068 -3.605 1.00 84.31 129 GLY A N 1
ATOM 960 C CA . GLY A 1 129 ? 13.412 -9.846 -3.012 1.00 84.31 129 GLY A CA 1
ATOM 961 C C . GLY A 1 129 ? 13.166 -9.931 -1.500 1.00 84.31 129 GLY A C 1
ATOM 962 O O . GLY A 1 129 ? 13.107 -8.903 -0.824 1.00 84.31 129 GLY A O 1
ATOM 963 N N . ASN A 1 130 ? 13.082 -11.139 -0.930 1.00 87.12 130 ASN A N 1
ATOM 964 C CA . ASN A 1 130 ? 12.833 -11.324 0.503 1.00 87.12 130 ASN A CA 1
ATOM 965 C C . ASN A 1 130 ? 14.009 -10.845 1.366 1.00 87.12 130 ASN A C 1
ATOM 967 O O . ASN A 1 130 ? 13.794 -10.345 2.473 1.00 87.12 130 ASN A O 1
ATOM 971 N N . ALA A 1 131 ? 15.243 -10.959 0.863 1.00 88.19 131 ALA A N 1
ATOM 972 C CA . ALA A 1 131 ? 16.433 -10.486 1.571 1.00 88.19 131 ALA A CA 1
ATOM 973 C C . ALA A 1 131 ? 16.392 -8.963 1.766 1.00 88.19 131 ALA A C 1
ATOM 975 O O . ALA A 1 131 ? 16.643 -8.447 2.856 1.00 88.19 131 ALA A O 1
ATOM 976 N N . ASN A 1 132 ? 15.994 -8.246 0.718 1.00 89.31 132 ASN A N 1
ATOM 977 C CA . ASN A 1 132 ? 15.811 -6.804 0.761 1.00 89.31 132 ASN A CA 1
ATOM 978 C C . ASN A 1 132 ? 14.611 -6.402 1.635 1.00 89.31 132 ASN A C 1
ATOM 980 O O . ASN A 1 132 ? 14.708 -5.469 2.431 1.00 89.31 132 ASN A O 1
ATOM 984 N N . LEU A 1 133 ? 13.505 -7.149 1.572 1.00 89.06 133 LEU A N 1
ATOM 985 C CA . LEU A 1 133 ? 12.336 -6.905 2.418 1.00 89.06 133 LEU A CA 1
ATOM 986 C C . LEU A 1 133 ? 12.678 -6.965 3.915 1.00 89.06 133 LEU A C 1
ATOM 988 O O . LEU A 1 133 ? 12.211 -6.123 4.686 1.00 89.06 133 LEU A O 1
ATOM 992 N N . LEU A 1 134 ? 13.514 -7.923 4.335 1.00 88.50 134 LEU A N 1
ATOM 993 C CA . LEU A 1 134 ? 13.985 -8.026 5.719 1.00 88.50 134 LEU A CA 1
ATOM 994 C C . LEU A 1 134 ? 14.725 -6.751 6.150 1.00 88.50 134 LEU A C 1
ATOM 996 O O . LEU A 1 134 ? 14.415 -6.181 7.195 1.00 88.50 134 LEU A O 1
ATOM 1000 N N . LEU A 1 135 ? 15.663 -6.268 5.331 1.00 88.69 135 LEU A N 1
ATOM 1001 C CA . LEU A 1 135 ? 16.411 -5.045 5.630 1.00 88.69 135 LEU A CA 1
ATOM 1002 C C . LEU A 1 135 ? 15.513 -3.805 5.607 1.00 88.69 135 LEU A C 1
ATOM 1004 O O . LEU A 1 135 ? 15.528 -3.029 6.563 1.00 88.69 135 LEU A O 1
ATOM 1008 N N . SER A 1 136 ? 14.672 -3.660 4.584 1.00 89.00 136 SER A N 1
ATOM 1009 C CA . SER A 1 136 ? 13.733 -2.541 4.437 1.00 89.00 136 SER A CA 1
ATOM 1010 C C . SER A 1 136 ? 12.738 -2.449 5.603 1.00 89.00 136 SER A C 1
ATOM 1012 O O . SER A 1 136 ? 12.399 -1.357 6.057 1.00 89.00 136 SER A O 1
ATOM 1014 N N . THR A 1 137 ? 12.286 -3.584 6.144 1.00 89.50 137 THR A N 1
ATOM 1015 C CA . THR A 1 137 ? 11.353 -3.615 7.287 1.00 89.50 137 THR A CA 1
ATOM 1016 C C . THR A 1 137 ? 12.045 -3.531 8.648 1.00 89.50 137 THR A C 1
ATOM 1018 O O . THR A 1 137 ? 11.410 -3.117 9.621 1.00 89.50 137 THR A O 1
ATOM 1021 N N . SER A 1 138 ? 13.339 -3.853 8.741 1.00 89.19 138 SER A N 1
ATOM 1022 C CA . SER A 1 138 ? 14.085 -3.870 10.008 1.00 89.19 138 SER A CA 1
ATOM 1023 C C . SER A 1 138 ? 14.086 -2.517 10.731 1.00 89.19 138 SER A C 1
ATOM 1025 O O . SER A 1 138 ? 13.859 -2.469 11.939 1.00 89.19 138 SER A O 1
ATOM 1027 N N . GLY A 1 139 ? 14.243 -1.401 10.010 1.00 87.19 139 GLY A N 1
ATOM 1028 C CA . GLY A 1 139 ? 14.204 -0.060 10.604 1.00 87.19 139 GLY A CA 1
ATOM 1029 C C . GLY A 1 139 ? 12.830 0.282 11.191 1.00 87.19 139 GLY A C 1
ATOM 1030 O O . GLY A 1 139 ? 12.723 0.804 12.307 1.00 87.19 139 GLY A O 1
ATOM 1031 N N . ALA A 1 140 ? 11.758 -0.085 10.482 1.00 85.56 140 ALA A N 1
ATOM 1032 C CA . ALA A 1 140 ? 10.394 0.047 10.985 1.00 85.56 140 ALA A CA 1
ATOM 1033 C C . ALA A 1 140 ? 10.154 -0.869 12.196 1.00 85.56 140 ALA A C 1
ATOM 1035 O O . ALA A 1 140 ? 9.491 -0.464 13.150 1.00 85.56 140 ALA A O 1
ATOM 1036 N N . PHE A 1 141 ? 10.711 -2.081 12.199 1.00 89.94 141 PHE A N 1
ATOM 1037 C CA . PHE A 1 141 ? 10.640 -2.984 13.345 1.00 89.94 141 PHE A CA 1
ATOM 1038 C C . PHE A 1 141 ? 11.342 -2.393 14.569 1.00 89.94 141 PHE A C 1
ATOM 1040 O O . PHE A 1 141 ? 10.709 -2.272 15.612 1.00 89.94 141 PHE A O 1
ATOM 1047 N N . VAL A 1 142 ? 12.600 -1.957 14.446 1.00 92.88 142 VAL A N 1
ATOM 1048 C CA . VAL A 1 142 ? 13.385 -1.407 15.565 1.00 92.88 142 VAL A CA 1
ATOM 1049 C C . VAL A 1 142 ? 12.687 -0.198 16.182 1.00 92.88 142 VAL A C 1
ATOM 1051 O O . VAL A 1 142 ? 12.499 -0.142 17.396 1.00 92.88 142 VAL A O 1
ATOM 1054 N N . THR A 1 143 ? 12.241 0.750 15.358 1.00 90.56 143 THR A N 1
ATOM 1055 C CA . THR A 1 143 ? 11.558 1.960 15.841 1.00 90.56 143 THR A CA 1
ATOM 1056 C C . THR A 1 143 ? 10.232 1.644 16.536 1.00 90.56 143 THR A C 1
ATOM 1058 O O . THR A 1 143 ? 9.990 2.137 17.640 1.00 90.56 143 THR A O 1
ATOM 1061 N N . ASN A 1 144 ? 9.393 0.781 15.947 1.00 89.19 144 ASN A N 1
ATOM 1062 C CA . ASN A 1 144 ? 8.135 0.361 16.571 1.00 89.19 144 ASN A CA 1
ATOM 1063 C C . ASN A 1 144 ? 8.372 -0.456 17.847 1.00 89.19 144 ASN A C 1
ATOM 1065 O O . ASN A 1 144 ? 7.654 -0.262 18.824 1.00 89.19 144 ASN A O 1
ATOM 1069 N N . PHE A 1 145 ? 9.372 -1.337 17.860 1.00 91.31 145 PHE A N 1
ATOM 1070 C CA . PHE A 1 145 ? 9.706 -2.180 19.005 1.00 91.31 145 PHE A CA 1
ATOM 1071 C C . PHE A 1 145 ? 10.194 -1.341 20.187 1.00 91.31 145 PHE A C 1
ATOM 1073 O O . PHE A 1 145 ? 9.669 -1.473 21.290 1.00 91.31 145 PHE A O 1
ATOM 1080 N N . ILE A 1 146 ? 11.126 -0.411 19.955 1.00 94.12 146 ILE A 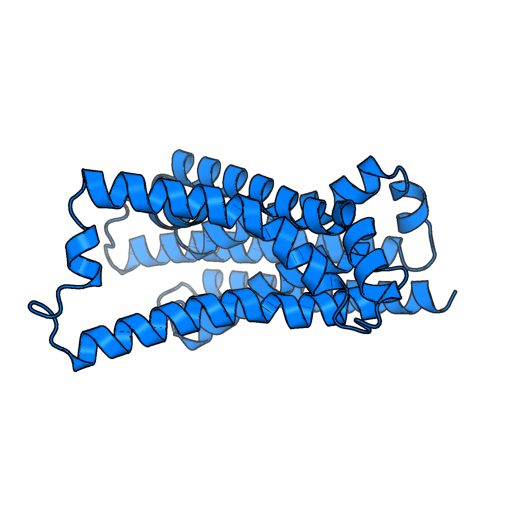N 1
ATOM 1081 C CA . ILE A 1 146 ? 11.608 0.513 20.990 1.00 94.12 146 ILE A CA 1
ATOM 1082 C C . ILE A 1 146 ? 10.445 1.334 21.551 1.00 94.12 146 ILE A C 1
ATOM 1084 O O . ILE A 1 146 ? 10.267 1.407 22.768 1.00 94.12 146 ILE A O 1
ATOM 1088 N N . TRP A 1 147 ? 9.620 1.923 20.680 1.00 90.81 147 TRP A N 1
ATOM 1089 C CA . TRP A 1 147 ? 8.483 2.728 21.119 1.00 90.81 147 TRP A CA 1
ATOM 1090 C C . TRP A 1 147 ? 7.456 1.911 21.910 1.00 90.81 147 TRP A C 1
ATOM 1092 O O . TRP A 1 147 ? 7.001 2.353 22.966 1.00 90.81 147 TRP A O 1
ATOM 1102 N N . PHE A 1 148 ? 7.134 0.703 21.444 1.00 89.75 148 PHE A N 1
ATOM 1103 C CA . PHE A 1 148 ? 6.248 -0.231 22.133 1.00 89.75 148 PHE A CA 1
ATOM 1104 C C . PHE A 1 148 ? 6.742 -0.543 23.548 1.00 89.75 148 PHE A C 1
ATOM 1106 O O . PHE A 1 148 ? 5.964 -0.464 24.498 1.00 89.75 148 PHE A O 1
ATOM 1113 N N . ILE A 1 149 ? 8.037 -0.828 23.708 1.00 91.44 149 ILE A N 1
ATOM 1114 C CA . ILE A 1 149 ? 8.640 -1.095 25.016 1.00 91.44 149 ILE A CA 1
ATOM 1115 C C . ILE A 1 149 ? 8.561 0.144 25.919 1.00 91.44 149 ILE A C 1
ATOM 1117 O O . ILE A 1 149 ? 8.104 0.042 27.060 1.00 91.44 149 ILE A O 1
ATOM 1121 N N . ILE A 1 150 ? 8.933 1.325 25.413 1.00 93.00 150 ILE A N 1
ATOM 1122 C CA . ILE A 1 150 ? 8.879 2.585 26.173 1.00 93.00 150 ILE A CA 1
ATOM 1123 C C . ILE A 1 150 ? 7.454 2.868 26.664 1.00 93.00 150 ILE A C 1
ATOM 1125 O O . ILE A 1 150 ? 7.243 3.121 27.853 1.00 93.00 150 ILE A O 1
ATOM 1129 N N . VAL A 1 151 ? 6.465 2.824 25.770 1.00 91.12 151 VAL A N 1
ATOM 1130 C CA . VAL A 1 151 ? 5.062 3.089 26.118 1.00 91.12 151 VAL A CA 1
ATOM 1131 C C . VAL A 1 151 ? 4.524 2.015 27.056 1.00 91.12 151 VAL A C 1
ATOM 1133 O O . VAL A 1 151 ? 3.870 2.354 28.041 1.00 91.12 151 VAL A O 1
ATOM 1136 N N . GLY A 1 152 ? 4.855 0.746 26.813 1.00 90.12 152 GLY A N 1
ATOM 1137 C CA . GLY A 1 152 ? 4.443 -0.371 27.655 1.00 90.12 152 GLY A CA 1
ATOM 1138 C C . GLY A 1 152 ? 4.923 -0.232 29.101 1.00 90.12 152 GLY A C 1
ATOM 1139 O O . GLY A 1 152 ? 4.160 -0.494 30.035 1.00 90.12 152 GLY A O 1
ATOM 1140 N N . PHE A 1 153 ? 6.157 0.235 29.312 1.00 92.12 153 PHE A N 1
ATOM 1141 C CA . PHE A 1 153 ? 6.658 0.533 30.655 1.00 92.12 153 PHE A CA 1
ATOM 1142 C C . PHE A 1 153 ? 5.976 1.759 31.267 1.00 92.12 153 PHE A C 1
ATOM 1144 O O . PHE A 1 153 ? 5.552 1.706 32.422 1.00 92.12 153 PHE A O 1
ATOM 1151 N N . ARG A 1 154 ? 5.815 2.847 30.502 1.00 92.75 154 ARG A N 1
ATOM 1152 C CA . ARG A 1 154 ? 5.186 4.087 30.993 1.00 92.75 154 ARG A CA 1
ATOM 1153 C C . ARG A 1 154 ? 3.721 3.896 31.384 1.00 92.75 154 ARG A C 1
ATOM 1155 O O . ARG A 1 154 ? 3.285 4.461 32.382 1.00 92.75 154 ARG A O 1
ATOM 1162 N N . GLN A 1 155 ? 2.977 3.101 30.619 1.00 91.50 155 GLN A N 1
ATOM 1163 C CA . GLN A 1 155 ? 1.561 2.814 30.860 1.00 91.50 155 GLN A CA 1
ATOM 1164 C C . GLN A 1 155 ? 1.341 1.585 31.753 1.00 91.50 155 GLN A C 1
ATOM 1166 O O . GLN A 1 155 ? 0.208 1.296 32.118 1.00 91.50 155 GLN A O 1
ATOM 1171 N N . LYS A 1 156 ? 2.413 0.878 32.147 1.00 87.31 156 LYS A N 1
ATOM 1172 C CA . LYS A 1 156 ? 2.379 -0.353 32.961 1.00 87.31 156 LYS A CA 1
ATOM 1173 C C . LYS A 1 156 ? 1.574 -1.505 32.330 1.00 87.31 156 LYS A C 1
ATOM 1175 O O . LYS A 1 156 ? 1.192 -2.438 33.035 1.00 87.31 156 LYS A O 1
ATOM 1180 N N . THR A 1 157 ? 1.396 -1.492 31.011 1.00 85.94 157 THR A N 1
ATOM 1181 C CA . THR A 1 157 ? 0.595 -2.467 30.250 1.00 85.94 157 THR A CA 1
ATOM 1182 C C . THR A 1 157 ? 1.382 -3.712 29.830 1.00 85.94 157 THR A C 1
ATOM 1184 O O . THR A 1 157 ? 0.787 -4.705 29.432 1.00 85.94 157 THR A O 1
ATOM 1187 N N . ILE A 1 158 ? 2.715 -3.750 29.992 1.00 83.00 158 ILE A N 1
ATOM 1188 C CA . ILE A 1 158 ? 3.525 -4.950 29.660 1.00 83.00 158 ILE A CA 1
ATOM 1189 C C . ILE A 1 158 ? 3.038 -6.192 30.415 1.00 83.00 158 ILE A C 1
ATOM 1191 O O . ILE A 1 158 ? 3.052 -7.301 29.882 1.00 83.00 158 ILE A O 1
ATOM 1195 N N . LYS A 1 159 ? 2.558 -6.013 31.651 1.00 80.56 159 LYS A N 1
ATOM 1196 C CA . LYS A 1 159 ? 2.020 -7.117 32.453 1.00 80.56 159 LYS A CA 1
ATOM 1197 C C . LYS A 1 159 ? 0.772 -7.734 31.821 1.00 80.56 159 LYS A C 1
ATOM 1199 O O . LYS A 1 159 ? 0.535 -8.916 32.044 1.00 80.56 159 LYS A O 1
ATOM 1204 N N . GLU A 1 160 ? 0.010 -6.995 31.021 1.00 78.00 160 GLU A N 1
ATOM 1205 C CA . GLU A 1 160 ? -1.216 -7.469 30.362 1.00 78.00 160 GLU A CA 1
ATOM 1206 C C . GLU A 1 160 ? -0.921 -8.491 29.257 1.00 78.00 160 GLU A C 1
ATOM 1208 O O . GLU A 1 160 ? -1.730 -9.382 29.019 1.00 78.00 160 GLU A O 1
ATOM 1213 N N . LEU A 1 161 ? 0.275 -8.448 28.657 1.00 76.44 161 LEU A N 1
ATOM 1214 C CA . LEU A 1 161 ? 0.714 -9.444 27.670 1.00 76.44 161 LEU A CA 1
ATOM 1215 C C . LEU A 1 161 ? 0.854 -10.841 28.288 1.00 76.44 161 LEU A C 1
ATOM 1217 O O . LEU A 1 161 ? 0.649 -11.841 27.607 1.00 76.44 161 LEU A O 1
ATOM 1221 N N . ILE A 1 162 ? 1.192 -10.904 29.578 1.00 74.50 162 ILE A N 1
ATOM 1222 C CA . ILE A 1 162 ? 1.480 -12.146 30.311 1.00 74.50 162 ILE A CA 1
ATOM 1223 C C . ILE A 1 162 ? 0.315 -12.516 31.245 1.00 74.50 162 ILE A C 1
ATOM 1225 O O . ILE A 1 162 ? 0.101 -13.684 31.570 1.00 74.50 162 ILE A O 1
ATOM 1229 N N . THR A 1 163 ? -0.461 -11.530 31.700 1.00 67.94 163 THR A N 1
ATOM 1230 C CA . THR A 1 163 ? -1.499 -11.734 32.714 1.00 67.94 163 THR A CA 1
ATOM 1231 C C . THR A 1 163 ? -2.764 -12.317 32.095 1.00 67.94 163 THR A C 1
ATOM 1233 O O . THR A 1 163 ? -3.652 -11.615 31.626 1.00 67.94 163 THR A O 1
ATOM 1236 N N . VAL A 1 164 ? -2.893 -13.637 32.200 1.00 65.56 164 VAL A N 1
ATOM 1237 C CA . VAL A 1 164 ? -4.073 -14.408 31.770 1.00 65.56 164 VAL A CA 1
ATOM 1238 C C . VAL A 1 164 ? -5.298 -14.198 32.687 1.00 65.56 164 VAL A C 1
ATOM 1240 O O . VAL A 1 164 ? -6.419 -14.557 32.322 1.00 65.56 164 VAL A O 1
ATOM 1243 N N . LYS A 1 165 ? -5.110 -13.608 33.881 1.00 60.66 165 LYS A N 1
ATOM 1244 C CA . LYS A 1 165 ? -6.118 -13.572 34.963 1.00 60.66 165 LYS A CA 1
ATOM 1245 C C . LYS A 1 165 ? -7.441 -12.884 34.602 1.00 60.66 165 LYS A C 1
ATOM 1247 O O . LYS A 1 165 ? -8.446 -13.241 35.198 1.00 60.66 165 LYS A O 1
ATOM 1252 N N . MET A 1 166 ? -7.458 -11.937 33.661 1.00 65.19 166 MET A N 1
ATOM 1253 C CA . MET A 1 166 ? -8.678 -11.186 33.320 1.00 65.19 166 MET A CA 1
ATOM 1254 C C . MET A 1 166 ? -9.530 -11.810 32.202 1.00 65.19 166 MET A C 1
ATOM 1256 O O . MET A 1 166 ? -10.745 -11.667 32.243 1.00 65.19 166 MET A O 1
ATOM 1260 N N . LEU A 1 167 ? -8.932 -12.489 31.212 1.00 71.06 167 LEU A N 1
ATOM 1261 C CA . LEU A 1 167 ? -9.650 -12.988 30.020 1.00 71.06 167 LEU A CA 1
ATOM 1262 C C . LEU A 1 167 ? -9.829 -14.517 29.982 1.00 71.06 167 LEU A C 1
ATOM 1264 O O . LEU A 1 167 ? -10.626 -15.029 29.197 1.00 71.06 167 LEU A O 1
ATOM 1268 N N . GLY A 1 168 ? -9.088 -15.261 30.810 1.00 80.88 168 GLY A N 1
ATOM 1269 C CA . GLY A 1 168 ? -9.039 -16.723 30.759 1.00 80.88 168 GLY A CA 1
ATOM 1270 C C . GLY A 1 168 ? -8.077 -17.258 29.686 1.00 80.88 168 GLY A C 1
ATOM 1271 O O . GLY A 1 168 ? -7.875 -16.664 28.625 1.00 80.88 168 GLY A O 1
ATOM 1272 N N . LYS A 1 169 ? -7.464 -18.421 29.958 1.00 83.38 169 LYS A N 1
ATOM 1273 C CA . LYS A 1 169 ? -6.363 -18.994 29.149 1.00 83.38 169 LYS A CA 1
ATOM 1274 C C . LYS A 1 169 ? -6.729 -19.214 27.681 1.00 83.38 169 LYS A C 1
ATOM 1276 O O . LYS A 1 169 ? -5.905 -18.976 26.804 1.00 83.38 169 LYS A O 1
ATOM 1281 N N . ARG A 1 170 ? -7.965 -19.643 27.411 1.00 86.31 170 ARG A N 1
ATOM 1282 C CA . ARG A 1 170 ? -8.455 -19.909 26.051 1.00 86.31 170 ARG A CA 1
ATOM 1283 C C . ARG A 1 170 ? -8.522 -18.637 25.203 1.00 86.31 170 ARG A C 1
ATOM 1285 O O . ARG A 1 170 ? -8.008 -18.639 24.091 1.00 86.31 170 ARG A O 1
ATOM 1292 N N . VAL A 1 171 ? -9.118 -17.569 25.732 1.00 86.50 171 VAL A N 1
ATOM 1293 C CA . VAL A 1 171 ? -9.282 -16.296 25.009 1.00 86.50 171 VAL A CA 1
ATOM 1294 C C . VAL A 1 171 ? -7.928 -15.622 24.797 1.00 86.50 171 VAL A C 1
ATOM 1296 O O . VAL A 1 171 ? -7.652 -15.129 23.709 1.00 86.50 171 VAL A O 1
ATOM 1299 N N . TRP A 1 172 ? -7.037 -15.678 25.793 1.00 85.94 172 TRP A N 1
ATOM 1300 C CA . TRP A 1 172 ? -5.669 -15.173 25.647 1.00 85.94 172 TRP A CA 1
ATOM 1301 C C . TRP A 1 172 ? -4.903 -15.885 24.520 1.00 85.94 172 TRP A C 1
ATOM 1303 O O . TRP A 1 172 ? -4.324 -15.221 23.662 1.00 85.94 172 TRP A O 1
ATOM 1313 N N . LEU A 1 173 ? -4.962 -17.224 24.459 1.00 87.56 173 LEU A N 1
ATOM 1314 C CA . LEU A 1 173 ? -4.330 -17.997 23.381 1.00 87.56 173 LEU A CA 1
ATOM 1315 C C . LEU A 1 173 ? -4.922 -17.669 22.006 1.00 87.56 173 LEU A C 1
ATOM 1317 O O . LEU A 1 173 ? -4.176 -17.552 21.037 1.00 87.56 173 LEU A O 1
ATOM 1321 N N . GLN A 1 174 ? -6.243 -17.495 21.916 1.00 89.81 174 GLN A N 1
ATOM 1322 C CA . GLN A 1 174 ? -6.905 -17.096 20.672 1.00 89.81 174 GLN A CA 1
ATOM 1323 C C . GLN A 1 174 ? -6.454 -15.705 20.213 1.00 89.81 174 GLN A C 1
ATOM 1325 O O . GLN A 1 174 ? -6.095 -15.543 19.052 1.00 89.81 174 GLN A O 1
ATOM 1330 N N . ASN A 1 175 ? -6.402 -14.723 21.115 1.00 89.69 175 ASN A N 1
ATOM 1331 C CA . ASN A 1 175 ? -5.950 -13.369 20.790 1.00 89.69 175 ASN A CA 1
ATOM 1332 C C . ASN A 1 175 ? -4.478 -13.337 20.367 1.00 89.69 175 ASN A C 1
ATOM 1334 O O . ASN A 1 175 ? -4.123 -12.617 19.431 1.00 89.69 175 ASN A O 1
ATOM 1338 N N . LEU A 1 176 ? -3.629 -14.137 21.020 1.00 88.31 176 LEU A N 1
ATOM 1339 C CA . LEU A 1 176 ? -2.226 -14.276 20.643 1.00 88.31 176 LEU A CA 1
ATOM 1340 C C . LEU A 1 176 ? -2.099 -14.892 19.245 1.00 88.31 176 LEU A C 1
ATOM 1342 O O . LEU A 1 176 ? -1.400 -14.346 18.394 1.00 88.31 176 LEU A O 1
ATOM 1346 N N . PHE A 1 177 ? -2.817 -15.987 18.990 1.00 92.62 177 PHE A N 1
ATOM 1347 C CA . PHE A 1 177 ? -2.835 -16.640 17.684 1.00 92.62 177 PHE A CA 1
ATOM 1348 C C . PHE A 1 177 ? -3.331 -15.698 16.582 1.00 92.62 177 PHE A C 1
ATOM 1350 O O . PHE A 1 177 ? -2.673 -15.570 15.556 1.00 92.62 177 PHE A O 1
ATOM 1357 N N . LEU A 1 178 ? -4.440 -14.987 16.804 1.00 92.88 178 LEU A N 1
ATOM 1358 C CA . LEU A 1 178 ? -4.987 -14.028 15.842 1.00 92.88 178 LEU A CA 1
ATOM 1359 C C . LEU A 1 178 ? -4.037 -12.848 15.594 1.00 92.88 178 LEU A C 1
ATOM 1361 O O . LEU A 1 178 ? -3.919 -12.398 14.456 1.00 92.88 178 LEU A O 1
ATOM 1365 N N . SER A 1 179 ? -3.320 -12.378 16.619 1.00 90.81 179 SER A N 1
ATOM 1366 C CA . SER A 1 179 ? -2.296 -11.333 16.471 1.00 90.81 179 SER A CA 1
ATOM 1367 C C . SER A 1 179 ? -1.126 -11.802 15.604 1.00 90.81 179 SER A C 1
ATOM 1369 O O . SER A 1 179 ? -0.735 -11.104 14.667 1.00 90.81 179 SER A O 1
ATOM 1371 N N . ILE A 1 180 ? -0.604 -13.006 15.872 1.00 92.25 180 ILE A N 1
ATOM 1372 C CA . ILE A 1 180 ? 0.472 -13.618 15.077 1.00 92.25 180 ILE A CA 1
ATOM 1373 C C . ILE A 1 180 ? 0.001 -13.846 13.641 1.00 92.25 180 ILE A C 1
ATOM 1375 O O . ILE A 1 180 ? 0.708 -13.492 12.703 1.00 92.25 180 ILE A O 1
ATOM 1379 N N . LEU A 1 181 ? -1.208 -14.380 13.462 1.00 94.56 181 LEU A N 1
ATOM 1380 C CA . LEU A 1 181 ? -1.796 -14.624 12.151 1.00 94.56 181 LEU A CA 1
ATOM 1381 C C . LEU A 1 181 ? -1.962 -13.321 11.365 1.00 94.56 181 LEU A C 1
ATOM 1383 O O . LEU A 1 181 ? -1.615 -13.277 10.193 1.00 94.56 181 LEU A O 1
ATOM 1387 N N . THR A 1 182 ? -2.435 -12.249 12.001 1.00 90.12 182 THR A N 1
ATOM 1388 C CA . THR A 1 182 ? -2.603 -10.941 11.349 1.00 90.12 182 THR A CA 1
ATOM 1389 C C . THR A 1 182 ? -1.263 -10.380 10.875 1.00 90.12 182 THR A C 1
ATOM 1391 O O . THR A 1 182 ? -1.151 -9.950 9.728 1.00 90.12 182 THR A O 1
ATOM 1394 N N . GLY A 1 183 ? -0.227 -10.424 11.722 1.00 89.19 183 GLY A N 1
ATOM 1395 C CA . GLY A 1 183 ? 1.126 -10.011 11.336 1.00 89.19 183 GLY A CA 1
ATOM 1396 C C . GLY A 1 183 ? 1.717 -10.894 10.232 1.00 89.19 183 GLY A C 1
ATOM 1397 O O . GLY A 1 183 ? 2.290 -10.384 9.270 1.00 89.19 183 GLY A O 1
ATOM 1398 N N . GLY A 1 184 ? 1.506 -12.208 10.331 1.00 91.25 184 GLY A N 1
ATOM 1399 C CA . GLY A 1 184 ? 1.922 -13.187 9.332 1.00 91.25 184 GLY A CA 1
ATOM 1400 C C . GLY A 1 184 ? 1.266 -12.950 7.975 1.00 91.25 184 GLY A C 1
ATOM 1401 O O . GLY A 1 184 ? 1.968 -12.884 6.975 1.00 91.25 184 GLY A O 1
ATOM 1402 N N . LEU A 1 185 ? -0.053 -12.739 7.930 1.00 90.50 185 LEU A N 1
ATOM 1403 C CA . LEU A 1 185 ? -0.795 -12.432 6.703 1.00 90.50 185 LEU A CA 1
ATOM 1404 C C . LEU A 1 185 ? -0.377 -11.089 6.101 1.00 90.50 185 LEU A C 1
ATOM 1406 O O . LEU A 1 185 ? -0.236 -10.980 4.883 1.00 90.50 185 LEU A O 1
ATOM 1410 N N . TRP A 1 186 ? -0.133 -10.079 6.944 1.00 87.00 186 TRP A N 1
ATOM 1411 C CA . TRP A 1 186 ? 0.372 -8.793 6.474 1.00 87.00 186 TRP A CA 1
ATOM 1412 C C . TRP A 1 186 ? 1.739 -8.941 5.807 1.00 87.00 186 TRP A C 1
ATOM 1414 O O . TRP A 1 186 ? 1.948 -8.355 4.754 1.00 87.00 186 TRP A O 1
ATOM 1424 N N . TYR A 1 187 ? 2.651 -9.739 6.364 1.00 87.00 187 TYR A N 1
ATOM 1425 C CA . TYR A 1 187 ? 3.947 -9.997 5.734 1.00 87.00 187 TYR A CA 1
ATOM 1426 C C . TYR A 1 187 ? 3.822 -10.900 4.497 1.00 87.00 187 TYR A C 1
ATOM 1428 O O . TYR A 1 187 ? 4.461 -10.651 3.478 1.00 87.00 187 TYR A O 1
ATOM 1436 N N . PHE A 1 188 ? 2.949 -11.910 4.550 1.00 89.00 188 PHE A N 1
ATOM 1437 C CA . PHE A 1 188 ? 2.745 -12.889 3.483 1.00 89.00 188 PHE A CA 1
ATOM 1438 C C . PHE A 1 188 ? 2.345 -12.248 2.149 1.00 89.00 188 PHE A C 1
ATOM 1440 O O . PHE A 1 188 ? 2.756 -12.727 1.094 1.00 89.00 188 PHE A O 1
ATOM 1447 N N . GLN A 1 189 ? 1.634 -11.114 2.177 1.00 88.94 189 GLN A N 1
ATOM 1448 C CA . GLN A 1 189 ? 1.317 -10.348 0.966 1.00 88.94 189 GLN A CA 1
ATOM 1449 C C . GLN A 1 189 ? 2.572 -10.001 0.139 1.00 88.94 189 GLN A C 1
ATOM 1451 O O . GLN A 1 189 ? 2.514 -9.967 -1.089 1.00 88.94 189 GLN A O 1
ATOM 1456 N N . PHE A 1 190 ? 3.713 -9.760 0.800 1.00 87.12 190 PHE A N 1
ATOM 1457 C CA . PHE A 1 190 ? 4.935 -9.327 0.133 1.00 87.12 190 PHE A CA 1
ATOM 1458 C C . PHE A 1 190 ? 5.679 -10.468 -0.563 1.00 87.12 190 PHE A C 1
ATOM 1460 O O . PHE A 1 190 ? 6.459 -10.198 -1.470 1.00 87.12 190 PHE A O 1
ATOM 1467 N N . PHE A 1 191 ? 5.396 -11.732 -0.222 1.00 86.62 191 PHE A N 1
ATOM 1468 C CA . PHE A 1 191 ? 5.886 -1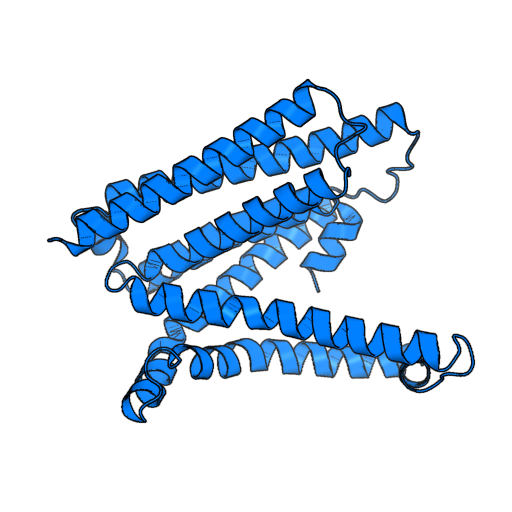2.865 -1.012 1.00 86.62 191 PHE A CA 1
ATOM 1469 C C . PHE A 1 191 ? 5.273 -12.849 -2.411 1.00 86.62 191 PHE A C 1
ATOM 1471 O O . PHE A 1 191 ? 5.991 -12.965 -3.401 1.00 86.62 191 PHE A O 1
ATOM 1478 N N . PHE A 1 192 ? 3.951 -12.661 -2.506 1.00 85.62 192 PHE A N 1
ATOM 1479 C CA . PHE A 1 192 ? 3.276 -12.549 -3.801 1.00 85.62 192 PHE A CA 1
ATOM 1480 C C . PHE A 1 192 ? 3.702 -11.297 -4.558 1.00 85.62 192 PHE A C 1
ATOM 1482 O O . PHE A 1 192 ? 3.939 -11.377 -5.760 1.00 85.62 192 PHE A O 1
ATOM 1489 N N . TYR A 1 193 ? 3.861 -10.173 -3.852 1.00 87.19 193 TYR A N 1
ATOM 1490 C CA . TYR A 1 193 ? 4.439 -8.966 -4.436 1.00 87.19 193 TYR A CA 1
ATOM 1491 C C . TYR A 1 193 ? 5.826 -9.234 -5.026 1.00 87.19 193 TYR A C 1
ATOM 1493 O O . TYR A 1 193 ? 6.057 -8.897 -6.178 1.00 87.19 193 TYR A O 1
ATOM 1501 N N . GLY A 1 194 ? 6.731 -9.860 -4.267 1.00 85.06 194 GLY A N 1
ATOM 1502 C CA . GLY A 1 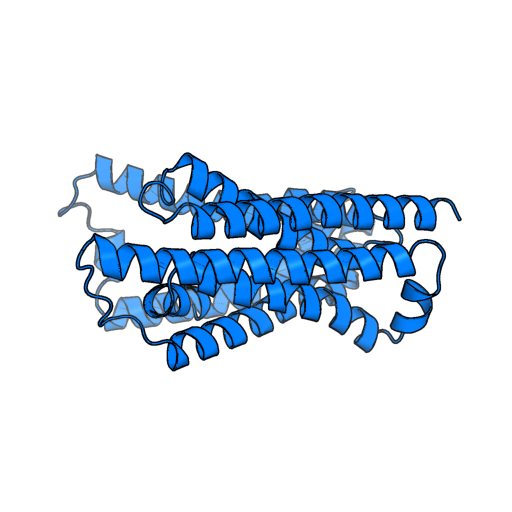194 ? 8.097 -10.147 -4.702 1.00 85.06 194 GLY A CA 1
ATOM 1503 C C . GLY A 1 194 ? 8.132 -11.050 -5.931 1.00 85.06 194 GLY A C 1
ATOM 1504 O O . GLY A 1 194 ? 8.787 -10.712 -6.913 1.00 85.06 194 GLY A O 1
ATOM 1505 N N . MET A 1 195 ? 7.359 -12.140 -5.924 1.00 83.31 195 MET A N 1
ATOM 1506 C CA . MET A 1 195 ? 7.241 -13.034 -7.082 1.00 83.31 195 MET A CA 1
ATOM 1507 C C . MET A 1 195 ? 6.676 -12.309 -8.313 1.00 83.31 195 MET A C 1
ATOM 1509 O O . MET A 1 195 ? 7.209 -12.453 -9.412 1.00 83.31 195 MET A O 1
ATOM 1513 N N . GLY A 1 196 ? 5.626 -11.499 -8.136 1.00 83.12 196 GLY A N 1
ATOM 1514 C CA . GLY A 1 196 ? 5.047 -10.699 -9.218 1.00 83.12 196 GLY A CA 1
ATOM 1515 C C . GLY A 1 196 ? 6.026 -9.655 -9.754 1.00 83.12 196 GLY A C 1
ATOM 1516 O O . GLY A 1 196 ? 6.209 -9.545 -10.961 1.00 83.12 196 GLY A O 1
ATOM 1517 N N . HIS A 1 197 ? 6.713 -8.943 -8.863 1.00 84.88 197 HIS A N 1
ATOM 1518 C CA . HIS A 1 197 ? 7.723 -7.950 -9.206 1.00 84.88 197 HIS A CA 1
ATOM 1519 C C . HIS A 1 197 ? 8.861 -8.583 -10.018 1.00 84.88 197 HIS A C 1
ATOM 1521 O O . HIS A 1 197 ? 9.162 -8.107 -11.107 1.00 84.88 197 HIS A O 1
ATOM 1527 N N . VAL A 1 198 ? 9.444 -9.702 -9.572 1.00 80.12 198 VAL A N 1
ATOM 1528 C CA . VAL A 1 198 ? 10.495 -10.402 -10.335 1.00 80.12 198 VAL A CA 1
ATOM 1529 C C . VAL A 1 198 ? 9.990 -10.824 -11.721 1.00 80.12 198 VAL A C 1
ATOM 1531 O O . VAL A 1 198 ? 10.689 -10.598 -12.712 1.00 80.12 198 VAL A O 1
ATOM 1534 N N . GLY A 1 199 ? 8.759 -11.339 -11.808 1.00 76.88 199 GLY A N 1
ATOM 1535 C CA . GLY A 1 199 ? 8.132 -11.762 -13.063 1.00 76.88 199 GLY A CA 1
ATOM 1536 C C . GLY A 1 199 ? 7.828 -10.636 -14.060 1.00 76.88 199 GLY A C 1
ATOM 1537 O O . GLY A 1 199 ? 7.759 -10.899 -15.255 1.00 76.88 199 GLY A O 1
ATOM 1538 N N . MET A 1 200 ? 7.692 -9.383 -13.611 1.00 78.25 200 MET A N 1
ATOM 1539 C CA . MET A 1 200 ? 7.380 -8.238 -14.484 1.00 78.25 200 MET A CA 1
ATOM 1540 C C . MET A 1 200 ? 8.565 -7.737 -15.329 1.00 78.25 200 MET A C 1
ATOM 1542 O O . MET A 1 200 ? 8.372 -6.875 -16.189 1.00 78.25 200 MET A O 1
ATOM 1546 N N . GLY A 1 201 ? 9.785 -8.242 -15.110 1.00 77.62 201 GLY A N 1
ATOM 1547 C CA . GLY A 1 201 ? 10.951 -7.919 -15.942 1.00 77.62 201 GLY A CA 1
ATOM 1548 C C . GLY A 1 201 ? 11.192 -6.409 -16.089 1.00 77.62 201 GLY A C 1
ATOM 1549 O O . GLY A 1 201 ? 11.388 -5.706 -15.100 1.00 77.62 201 GLY A O 1
ATOM 1550 N N . ASN A 1 202 ? 11.148 -5.899 -17.323 1.00 74.88 202 ASN A N 1
ATOM 1551 C CA . ASN A 1 202 ? 11.396 -4.484 -17.642 1.00 74.88 202 ASN A CA 1
ATOM 1552 C C . ASN A 1 202 ? 10.327 -3.513 -17.099 1.00 74.88 202 ASN A C 1
ATOM 1554 O O . ASN A 1 202 ? 10.572 -2.309 -17.035 1.00 74.88 202 ASN A O 1
ATOM 1558 N N . PHE A 1 203 ? 9.159 -4.015 -16.683 1.00 77.75 203 PHE A N 1
ATOM 1559 C CA . PHE A 1 203 ? 8.053 -3.213 -16.142 1.00 77.75 203 PHE A CA 1
ATOM 1560 C C . PHE A 1 203 ? 7.915 -3.321 -14.620 1.00 77.75 203 PHE A C 1
ATOM 1562 O O . PHE A 1 203 ? 6.894 -2.922 -14.059 1.00 77.75 203 PHE A O 1
ATOM 1569 N N . LYS A 1 204 ? 8.962 -3.801 -13.936 1.00 80.62 204 LYS A N 1
ATOM 1570 C CA . LYS A 1 204 ? 9.077 -3.848 -12.468 1.00 80.62 204 LYS A CA 1
ATOM 1571 C C . LYS A 1 204 ? 8.654 -2.556 -11.771 1.00 80.62 204 LYS A C 1
ATOM 1573 O O . LYS A 1 204 ? 8.005 -2.624 -10.735 1.00 80.62 204 LYS A O 1
ATOM 1578 N N . PHE A 1 205 ? 8.932 -1.394 -12.364 1.00 79.06 205 PHE A N 1
ATOM 1579 C CA . PHE A 1 205 ? 8.554 -0.098 -11.794 1.00 79.06 205 PHE A CA 1
ATOM 1580 C C . PHE A 1 205 ? 7.038 0.035 -11.552 1.00 79.06 205 PHE A C 1
ATOM 1582 O O . PHE A 1 205 ? 6.615 0.648 -10.577 1.00 79.06 205 PHE A O 1
ATOM 1589 N N . ALA A 1 206 ? 6.200 -0.573 -12.398 1.00 80.44 206 ALA A N 1
ATOM 1590 C CA . ALA A 1 206 ? 4.747 -0.497 -12.273 1.00 80.44 206 ALA A CA 1
ATOM 1591 C C . ALA A 1 206 ? 4.182 -1.440 -11.194 1.00 80.44 206 ALA A C 1
ATOM 1593 O O . ALA A 1 206 ? 3.025 -1.283 -10.791 1.00 80.44 206 ALA A O 1
ATOM 1594 N N . SER A 1 207 ? 4.971 -2.401 -10.692 1.00 85.56 207 SER A N 1
ATOM 1595 C CA . SER A 1 207 ? 4.497 -3.409 -9.735 1.00 85.56 207 SER A CA 1
ATOM 1596 C C . SER A 1 207 ? 3.981 -2.783 -8.442 1.00 85.56 207 SER A C 1
ATOM 1598 O O . SER A 1 207 ? 3.011 -3.275 -7.867 1.00 85.56 207 SER A O 1
ATOM 1600 N N . TRP A 1 208 ? 4.598 -1.686 -7.985 1.00 86.81 208 TRP A N 1
ATOM 1601 C CA . TRP A 1 208 ? 4.195 -1.001 -6.757 1.00 86.81 208 TRP A CA 1
ATOM 1602 C C . TRP A 1 208 ? 2.806 -0.371 -6.886 1.00 86.81 208 TRP A C 1
ATOM 1604 O O . TRP A 1 208 ? 1.948 -0.572 -6.023 1.00 86.81 208 TRP A O 1
ATOM 1614 N N . ALA A 1 209 ? 2.549 0.334 -7.991 1.00 84.19 209 ALA A N 1
ATOM 1615 C CA . ALA A 1 209 ? 1.234 0.899 -8.284 1.00 84.19 209 ALA A CA 1
ATOM 1616 C C . ALA A 1 209 ? 0.158 -0.192 -8.381 1.00 84.19 209 ALA A C 1
ATOM 1618 O O . ALA A 1 209 ? -0.915 -0.054 -7.786 1.00 84.19 209 ALA A O 1
ATOM 1619 N N . ILE A 1 210 ? 0.459 -1.299 -9.072 1.00 83.88 210 ILE A N 1
ATOM 1620 C CA . ILE A 1 210 ? -0.452 -2.445 -9.183 1.00 83.88 210 ILE A CA 1
ATOM 1621 C C . ILE A 1 210 ? -0.772 -3.003 -7.794 1.00 83.88 210 ILE A C 1
ATOM 1623 O O . ILE A 1 210 ? -1.948 -3.115 -7.446 1.00 83.88 210 ILE A O 1
ATOM 1627 N N . HIS A 1 211 ? 0.246 -3.276 -6.974 1.00 88.00 211 HIS A N 1
ATOM 1628 C CA . HIS A 1 211 ? 0.082 -3.804 -5.616 1.00 88.00 211 HIS A CA 1
ATOM 1629 C C . HIS A 1 211 ? -0.832 -2.923 -4.761 1.00 88.00 211 HIS A C 1
ATOM 1631 O O . HIS A 1 211 ? -1.806 -3.398 -4.176 1.00 88.00 211 HIS A O 1
ATOM 1637 N N . MET A 1 212 ? -0.573 -1.615 -4.748 1.00 87.44 212 MET A N 1
ATOM 1638 C CA . MET A 1 212 ? -1.368 -0.648 -3.991 1.00 87.44 212 MET A CA 1
ATOM 1639 C C . MET A 1 212 ? -2.814 -0.545 -4.494 1.00 87.44 212 MET A C 1
ATOM 1641 O O . MET A 1 212 ? -3.747 -0.466 -3.692 1.00 87.44 212 MET A O 1
ATOM 1645 N N . SER A 1 213 ? -3.029 -0.605 -5.810 1.00 82.88 213 SER A N 1
ATOM 1646 C CA . SER A 1 213 ? -4.377 -0.600 -6.389 1.00 82.88 213 SER A CA 1
ATOM 1647 C C . SER A 1 213 ? -5.174 -1.861 -6.025 1.00 82.88 213 SER A C 1
ATOM 1649 O O . SER A 1 213 ? -6.349 -1.764 -5.658 1.00 82.88 213 SER A O 1
ATOM 1651 N N . MET A 1 214 ? -4.529 -3.035 -6.033 1.00 84.94 214 MET A N 1
ATOM 1652 C CA . MET A 1 214 ? -5.143 -4.301 -5.629 1.00 84.94 214 MET A CA 1
ATOM 1653 C C . MET A 1 214 ? -5.518 -4.289 -4.150 1.00 84.94 214 MET A C 1
ATOM 1655 O O . MET A 1 214 ? -6.622 -4.701 -3.799 1.00 84.94 214 MET A O 1
ATOM 1659 N N . LEU A 1 215 ? -4.638 -3.771 -3.289 1.00 87.19 215 LEU A N 1
ATOM 1660 C CA . LEU A 1 215 ? -4.921 -3.606 -1.864 1.00 87.19 215 LEU A CA 1
ATOM 1661 C C . LEU A 1 215 ? -6.210 -2.809 -1.632 1.00 87.19 215 LEU A C 1
ATOM 1663 O O . LEU A 1 215 ? -7.069 -3.234 -0.857 1.00 87.19 215 LEU A O 1
ATOM 1667 N N . ILE A 1 216 ? -6.386 -1.696 -2.351 1.00 85.44 216 ILE A N 1
ATOM 1668 C CA . ILE A 1 216 ? -7.614 -0.892 -2.306 1.00 85.44 216 ILE A CA 1
ATOM 1669 C C . ILE A 1 216 ? -8.810 -1.712 -2.788 1.00 85.44 216 ILE A C 1
ATOM 1671 O O . ILE A 1 216 ? -9.802 -1.821 -2.066 1.00 85.44 216 ILE A O 1
ATOM 1675 N N . PHE A 1 217 ? -8.714 -2.328 -3.965 1.00 87.75 217 PHE A N 1
ATOM 1676 C CA . PHE A 1 217 ? -9.804 -3.111 -4.544 1.00 87.75 217 PHE A CA 1
ATOM 1677 C C . PHE A 1 217 ? -10.297 -4.225 -3.601 1.00 87.75 217 PHE A C 1
ATOM 1679 O O . PHE A 1 217 ? -11.486 -4.283 -3.274 1.00 87.75 217 PHE A O 1
ATOM 1686 N N . PHE A 1 218 ? -9.388 -5.069 -3.101 1.00 87.38 218 PHE A N 1
ATOM 1687 C CA . PHE A 1 218 ? -9.734 -6.167 -2.196 1.00 87.38 218 PHE A CA 1
ATOM 1688 C C . PHE A 1 218 ? -10.254 -5.664 -0.846 1.00 87.38 218 PHE A C 1
ATOM 1690 O O . PHE A 1 218 ? -11.197 -6.245 -0.310 1.00 87.38 218 PHE A O 1
ATOM 1697 N N . SER A 1 219 ? -9.702 -4.568 -0.316 1.00 84.44 219 SER A N 1
ATOM 1698 C CA . SER A 1 219 ? -10.173 -3.966 0.935 1.00 84.44 219 SER A CA 1
ATOM 1699 C C . SER A 1 219 ? -11.647 -3.553 0.850 1.00 84.44 219 SER A C 1
ATOM 1701 O O . SER A 1 219 ? -12.453 -3.924 1.708 1.00 84.44 219 SER A O 1
ATOM 1703 N N . TYR A 1 220 ? -12.037 -2.863 -0.226 1.00 86.19 220 TYR A N 1
ATOM 1704 C CA . TYR A 1 220 ? -13.433 -2.486 -0.445 1.00 86.19 220 TYR A CA 1
ATOM 1705 C C . TYR A 1 220 ? -14.331 -3.692 -0.736 1.00 86.19 220 TYR A C 1
ATOM 1707 O O . TYR A 1 220 ? -15.460 -3.727 -0.246 1.00 86.19 220 TYR A O 1
ATOM 1715 N N . MET A 1 221 ? -13.846 -4.699 -1.470 1.00 87.19 221 MET A N 1
ATOM 1716 C CA . MET A 1 221 ? -14.608 -5.925 -1.730 1.00 87.19 221 MET A CA 1
ATOM 1717 C C . MET A 1 221 ? -14.930 -6.676 -0.431 1.00 87.19 221 MET A C 1
ATOM 1719 O O . MET A 1 221 ? -16.082 -7.046 -0.205 1.00 87.19 221 MET A O 1
ATOM 1723 N N . VAL A 1 222 ? -13.949 -6.832 0.464 1.00 87.00 222 VAL A N 1
ATOM 1724 C CA . VAL A 1 222 ? -14.173 -7.410 1.798 1.00 87.00 222 VAL A CA 1
ATOM 1725 C C . VAL A 1 222 ? -15.149 -6.552 2.602 1.00 87.00 222 VAL A C 1
ATOM 1727 O O . VAL A 1 222 ? -16.068 -7.101 3.203 1.00 87.00 222 VAL A O 1
ATOM 1730 N N . GLY A 1 223 ? -15.033 -5.220 2.559 1.00 84.06 223 GLY A N 1
ATOM 1731 C CA . GLY A 1 223 ? -15.989 -4.322 3.218 1.00 84.06 223 GLY A CA 1
ATOM 1732 C C . GLY A 1 223 ? -17.433 -4.491 2.717 1.00 84.06 223 GLY A C 1
ATOM 1733 O O . GLY A 1 223 ? -18.379 -4.436 3.505 1.00 84.06 223 GLY A O 1
ATOM 1734 N N . ILE A 1 224 ? -17.628 -4.746 1.417 1.00 86.69 224 ILE A N 1
ATOM 1735 C CA . ILE A 1 224 ? -18.945 -5.072 0.841 1.00 86.69 224 ILE A CA 1
ATOM 1736 C C . ILE A 1 224 ? -19.437 -6.434 1.354 1.00 86.69 224 ILE A C 1
ATOM 1738 O O . ILE A 1 224 ? -20.588 -6.537 1.781 1.00 86.69 224 ILE A O 1
ATOM 1742 N N . ILE A 1 225 ? -18.577 -7.460 1.364 1.00 89.00 225 ILE A N 1
ATOM 1743 C CA . ILE A 1 225 ? -18.904 -8.814 1.853 1.00 89.00 225 ILE A CA 1
ATOM 1744 C C . ILE A 1 225 ? -19.287 -8.790 3.339 1.00 89.00 225 ILE A C 1
ATOM 1746 O O . ILE A 1 225 ? -20.271 -9.415 3.736 1.00 89.00 225 ILE A O 1
ATOM 1750 N N . MET A 1 226 ? -18.569 -8.006 4.146 1.00 86.88 226 MET A N 1
ATOM 1751 C CA . MET A 1 226 ? -18.851 -7.775 5.568 1.00 86.88 226 MET A CA 1
ATOM 1752 C C . MET A 1 226 ? -20.097 -6.906 5.806 1.00 86.88 226 MET A C 1
ATOM 1754 O O . MET A 1 226 ? -20.434 -6.605 6.948 1.00 86.88 226 MET A O 1
ATOM 1758 N N . LYS A 1 227 ? -20.819 -6.529 4.739 1.00 86.81 227 LYS A N 1
ATOM 1759 C CA . LYS A 1 227 ? -22.058 -5.738 4.768 1.00 86.81 227 LYS A CA 1
ATOM 1760 C C . LYS A 1 227 ? -21.894 -4.348 5.384 1.00 86.81 227 LYS A C 1
ATOM 1762 O O . LYS A 1 227 ? -22.885 -3.736 5.777 1.00 86.81 227 LYS A O 1
ATOM 1767 N N . GLU A 1 228 ? -20.685 -3.790 5.386 1.00 81.62 228 GLU A N 1
ATOM 1768 C CA . GLU A 1 228 ? -20.445 -2.448 5.932 1.00 81.62 228 GLU A CA 1
ATOM 1769 C C . GLU A 1 228 ? -21.130 -1.331 5.126 1.00 81.62 228 GLU A C 1
ATOM 1771 O O . GLU A 1 228 ? -21.233 -0.196 5.584 1.00 81.62 228 GLU A O 1
ATOM 1776 N N . TRP A 1 229 ? -21.567 -1.637 3.904 1.00 86.38 229 TRP A N 1
ATOM 1777 C CA . TRP A 1 229 ? -22.182 -0.698 2.965 1.00 86.38 229 TRP A CA 1
ATOM 1778 C C . TRP A 1 229 ? -23.699 -0.871 2.861 1.00 86.38 229 TRP A C 1
ATOM 1780 O O . TRP A 1 229 ? -24.311 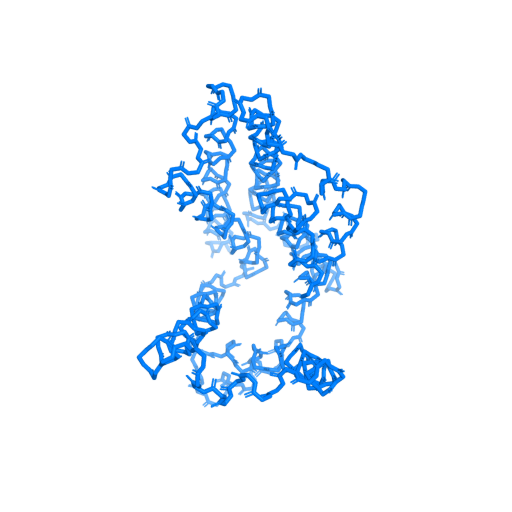-0.336 1.945 1.00 86.38 229 TRP A O 1
ATOM 1790 N N . LYS A 1 230 ? -24.321 -1.639 3.762 1.00 84.75 230 LYS A N 1
ATOM 1791 C CA . LYS A 1 230 ? -25.754 -1.954 3.682 1.00 84.75 230 LYS A CA 1
ATOM 1792 C C . LYS A 1 230 ? -26.652 -0.733 3.925 1.00 84.75 230 LYS A C 1
ATOM 1794 O O . LYS A 1 230 ? -27.676 -0.597 3.268 1.00 84.75 230 LYS A O 1
ATOM 1799 N N . GLU A 1 231 ? -26.248 0.153 4.832 1.00 85.81 231 GLU A N 1
ATOM 1800 C CA . GLU A 1 231 ? -27.059 1.293 5.293 1.00 85.81 231 GLU A CA 1
ATOM 1801 C C . GLU A 1 231 ? -26.770 2.605 4.534 1.00 85.81 231 GLU A C 1
ATOM 1803 O O . GLU A 1 231 ? -27.206 3.681 4.944 1.00 85.81 231 GLU A O 1
ATOM 1808 N N . VAL A 1 232 ? -26.024 2.546 3.425 1.00 87.88 232 VAL A N 1
ATOM 1809 C CA . VAL A 1 232 ? -25.666 3.732 2.626 1.00 87.88 232 VAL A CA 1
ATOM 1810 C C . VAL A 1 232 ? -26.700 4.016 1.536 1.00 87.88 232 VAL A C 1
ATOM 1812 O O . VAL A 1 232 ? -27.441 3.139 1.089 1.00 87.88 232 VAL A O 1
ATOM 1815 N N . ASN A 1 233 ? -26.730 5.254 1.046 1.00 91.56 233 ASN A N 1
ATOM 1816 C CA . ASN A 1 233 ? -27.601 5.638 -0.057 1.00 91.56 233 ASN A CA 1
ATOM 1817 C C . ASN A 1 233 ? -27.205 4.928 -1.366 1.00 91.56 233 ASN A C 1
ATOM 1819 O O . ASN A 1 233 ? -26.027 4.685 -1.636 1.00 91.56 233 ASN A O 1
ATOM 1823 N N . LYS A 1 234 ? -28.183 4.690 -2.255 1.00 91.25 234 LYS A N 1
ATOM 1824 C CA . LYS A 1 234 ? -27.942 4.078 -3.580 1.00 91.25 234 LYS A CA 1
ATOM 1825 C C . LYS A 1 234 ? -26.882 4.831 -4.395 1.00 91.25 234 LYS A C 1
ATOM 1827 O O . LYS A 1 234 ? -26.032 4.207 -5.021 1.00 91.25 234 LYS A O 1
ATOM 1832 N N . ASN A 1 235 ? -26.877 6.164 -4.330 1.00 92.56 235 ASN A N 1
ATOM 1833 C CA . ASN A 1 235 ? -25.884 6.999 -5.019 1.00 92.56 235 ASN A CA 1
ATOM 1834 C C . ASN A 1 235 ? -24.465 6.804 -4.461 1.00 92.56 235 ASN A C 1
ATOM 1836 O O . ASN A 1 235 ? -23.490 6.817 -5.214 1.00 92.56 235 ASN A O 1
ATOM 1840 N N . THR A 1 236 ? -24.337 6.610 -3.148 1.00 91.56 236 THR A N 1
ATOM 1841 C CA . THR A 1 236 ? -23.065 6.318 -2.473 1.00 91.56 236 THR A CA 1
ATOM 1842 C C . THR A 1 236 ? -22.538 4.958 -2.900 1.00 91.56 236 THR A C 1
ATOM 1844 O O . THR A 1 236 ? -21.387 4.853 -3.323 1.00 91.56 236 THR A O 1
ATOM 1847 N N . TYR A 1 237 ? -23.408 3.948 -2.893 1.00 92.38 237 TYR A N 1
ATOM 1848 C CA . TYR A 1 237 ? -23.070 2.606 -3.353 1.00 92.38 237 TYR A CA 1
ATOM 1849 C C . TYR A 1 237 ? -22.664 2.597 -4.836 1.00 92.38 237 TYR A C 1
ATOM 1851 O O . TYR A 1 237 ? -21.630 2.043 -5.191 1.00 92.38 237 TYR A O 1
ATOM 1859 N N . SER A 1 238 ? -23.400 3.298 -5.706 1.00 93.88 238 SER A N 1
ATOM 1860 C CA . SER A 1 238 ? -23.037 3.427 -7.124 1.00 93.88 238 SER A CA 1
ATOM 1861 C C . SER A 1 238 ? -21.687 4.124 -7.326 1.00 93.88 238 SER A C 1
ATOM 1863 O O . SER A 1 238 ? -20.942 3.739 -8.221 1.00 93.88 238 SER A O 1
ATOM 1865 N N . THR A 1 239 ? -21.349 5.122 -6.497 1.00 93.88 239 THR A N 1
ATOM 1866 C CA . THR A 1 239 ? -20.037 5.797 -6.553 1.00 93.88 239 THR A CA 1
ATOM 1867 C C . THR A 1 239 ? -18.909 4.807 -6.236 1.00 93.88 239 THR A C 1
ATOM 1869 O O . THR A 1 239 ? -17.881 4.818 -6.910 1.00 93.88 239 THR A O 1
ATOM 1872 N N . LEU A 1 240 ? -19.119 3.926 -5.249 1.00 92.00 240 LEU A N 1
ATOM 1873 C CA . LEU A 1 240 ? -18.166 2.871 -4.904 1.00 92.00 240 LEU A CA 1
ATOM 1874 C C . LEU A 1 240 ? -17.965 1.901 -6.072 1.00 92.00 240 LEU A C 1
ATOM 1876 O O . LEU A 1 240 ? -16.828 1.647 -6.456 1.00 92.00 240 LEU A O 1
ATOM 1880 N N . ILE A 1 241 ? -19.054 1.394 -6.657 1.00 94.00 241 ILE A N 1
ATOM 1881 C CA . ILE A 1 241 ? -18.983 0.443 -7.776 1.00 94.00 241 ILE A CA 1
ATOM 1882 C C . ILE A 1 241 ? -18.251 1.048 -8.977 1.00 94.00 241 ILE A C 1
ATOM 1884 O O . ILE A 1 241 ? -17.395 0.385 -9.554 1.00 94.00 241 ILE A O 1
ATOM 1888 N N . VAL A 1 242 ? -18.514 2.315 -9.317 1.00 95.19 242 VAL A N 1
ATOM 1889 C CA . VAL A 1 242 ? -17.774 3.021 -10.378 1.00 95.19 242 VAL A CA 1
ATOM 1890 C C . VAL A 1 242 ? -16.278 3.077 -10.062 1.00 95.19 242 VAL A C 1
ATOM 1892 O O . VAL A 1 242 ? -15.467 2.749 -10.924 1.00 95.19 242 VAL A O 1
ATOM 1895 N N . GLY A 1 243 ? -15.900 3.423 -8.827 1.00 92.50 243 GLY A N 1
ATOM 1896 C CA . GLY A 1 243 ? -14.496 3.429 -8.409 1.00 92.50 243 GLY A CA 1
ATOM 1897 C C . GLY A 1 243 ? -13.826 2.060 -8.549 1.00 92.50 243 GLY A C 1
ATOM 1898 O O . GLY A 1 243 ? -12.730 1.969 -9.099 1.00 92.50 243 GLY A O 1
ATOM 1899 N N . LEU A 1 244 ? -14.507 0.990 -8.131 1.00 92.50 244 LEU A N 1
ATOM 1900 C CA . LEU A 1 244 ? -14.006 -0.382 -8.253 1.00 92.50 244 LEU A CA 1
ATOM 1901 C C . LEU A 1 244 ? -13.861 -0.827 -9.711 1.00 92.50 244 LEU A C 1
ATOM 1903 O O . LEU A 1 244 ? -12.852 -1.436 -10.056 1.00 92.50 244 LEU A O 1
ATOM 1907 N N . LEU A 1 245 ? -14.820 -0.493 -10.579 1.00 94.75 245 LEU A N 1
ATOM 1908 C CA . LEU A 1 245 ? -14.732 -0.790 -12.011 1.00 94.75 245 LEU A CA 1
ATOM 1909 C C . LEU A 1 245 ? -13.544 -0.075 -12.661 1.00 94.75 245 LEU A C 1
ATOM 1911 O O . LEU A 1 245 ? -12.806 -0.692 -13.425 1.00 94.75 245 LEU A O 1
ATOM 1915 N N . ILE A 1 246 ? -13.314 1.196 -12.319 1.00 94.25 246 ILE A N 1
ATOM 1916 C CA . ILE A 1 246 ? -12.155 1.951 -12.812 1.00 94.25 246 ILE A CA 1
ATOM 1917 C C . ILE A 1 246 ? -10.846 1.300 -12.346 1.00 94.25 246 ILE A C 1
ATOM 1919 O O . ILE A 1 246 ? -9.918 1.183 -13.143 1.00 94.25 246 ILE A O 1
ATOM 1923 N N . LEU A 1 247 ? -10.769 0.825 -11.095 1.00 90.38 247 LEU A N 1
ATOM 1924 C CA . LEU A 1 247 ? -9.591 0.102 -10.600 1.00 90.38 247 LEU A CA 1
ATOM 1925 C C . LEU A 1 247 ? -9.342 -1.195 -11.384 1.00 90.38 247 LEU A C 1
ATOM 1927 O O . LEU A 1 247 ? -8.206 -1.450 -11.781 1.00 90.38 247 LEU A O 1
ATOM 1931 N N . VAL A 1 248 ? -10.385 -1.974 -11.681 1.00 92.31 248 VAL A N 1
ATOM 1932 C CA . VAL A 1 248 ? -10.258 -3.190 -12.506 1.00 92.31 248 VAL A CA 1
ATOM 1933 C C . VAL A 1 248 ? -9.762 -2.852 -13.912 1.00 92.31 248 VAL A C 1
ATOM 1935 O O . VAL A 1 248 ? -8.819 -3.476 -14.395 1.00 92.31 248 VAL A O 1
ATOM 1938 N N . ILE A 1 249 ? -10.340 -1.832 -14.553 1.00 93.38 249 ILE A N 1
ATOM 1939 C CA . ILE A 1 249 ? -9.897 -1.377 -15.878 1.00 93.38 249 ILE A CA 1
ATOM 1940 C C . ILE A 1 249 ? -8.433 -0.931 -15.819 1.00 93.38 249 ILE A C 1
ATOM 1942 O O . ILE A 1 249 ? -7.648 -1.306 -16.685 1.00 93.38 249 ILE A O 1
ATOM 1946 N N . SER A 1 250 ? -8.038 -0.191 -14.777 1.00 90.25 250 SER A N 1
ATOM 1947 C CA . SER A 1 250 ? -6.653 0.251 -14.604 1.00 90.25 250 SER A CA 1
ATOM 1948 C C . SER A 1 250 ? -5.679 -0.923 -14.523 1.00 90.25 250 SER A C 1
ATOM 1950 O O . SER A 1 250 ? -4.645 -0.897 -15.183 1.00 90.25 250 SER A O 1
ATOM 1952 N N . PHE A 1 251 ? -6.038 -1.993 -13.807 1.00 85.88 251 PHE A N 1
ATOM 1953 C CA . PHE A 1 251 ? -5.214 -3.195 -13.705 1.00 85.88 251 PHE A CA 1
ATOM 1954 C C . PHE A 1 251 ? -5.015 -3.872 -15.065 1.00 85.88 251 PHE A C 1
ATOM 1956 O O . PHE A 1 251 ? -3.890 -4.229 -15.419 1.00 85.88 251 PHE A O 1
ATOM 1963 N N . VAL A 1 252 ? -6.093 -4.015 -15.840 1.00 89.56 252 VAL A N 1
ATOM 1964 C CA . VAL A 1 252 ? -6.039 -4.610 -17.182 1.00 89.56 252 VAL A CA 1
ATOM 1965 C C . VAL A 1 252 ? -5.162 -3.768 -18.106 1.00 89.56 252 VAL A C 1
ATOM 1967 O O . VAL A 1 252 ? -4.306 -4.315 -18.793 1.00 89.56 252 VAL A O 1
ATOM 1970 N N . VAL A 1 253 ? -5.322 -2.443 -18.079 1.00 89.94 253 VAL A N 1
ATOM 1971 C CA . VAL A 1 253 ? -4.538 -1.510 -18.899 1.00 89.94 253 VAL A CA 1
ATOM 1972 C C . VAL A 1 253 ? -3.052 -1.562 -18.544 1.00 89.94 253 VAL A C 1
ATOM 1974 O O . VAL A 1 253 ? -2.230 -1.697 -19.446 1.00 89.94 253 VAL A O 1
ATOM 1977 N N . ILE A 1 254 ? -2.691 -1.501 -17.255 1.00 85.19 254 ILE A N 1
ATOM 1978 C CA . ILE A 1 254 ? -1.284 -1.576 -16.830 1.00 85.19 254 ILE A CA 1
ATOM 1979 C C . ILE A 1 254 ? -0.678 -2.922 -17.240 1.00 85.19 254 ILE A C 1
ATOM 1981 O O . ILE A 1 254 ? 0.419 -2.955 -17.792 1.00 85.19 254 ILE A O 1
ATOM 1985 N N . SER A 1 255 ? -1.400 -4.022 -17.008 1.00 82.81 255 SER A N 1
ATOM 1986 C CA . SER A 1 255 ? -0.924 -5.367 -17.352 1.00 82.81 255 SER A CA 1
ATOM 1987 C C . SER A 1 255 ? -0.715 -5.517 -18.860 1.00 82.81 255 SER A C 1
ATOM 1989 O O . SER A 1 255 ? 0.330 -5.990 -19.294 1.00 82.81 255 SER A O 1
ATOM 1991 N N . TYR A 1 256 ? -1.673 -5.054 -19.665 1.00 85.81 256 TYR A N 1
ATOM 1992 C CA . TYR A 1 256 ? -1.587 -5.075 -21.124 1.00 85.81 256 TYR A CA 1
ATOM 1993 C C . TYR A 1 256 ? -0.435 -4.211 -21.654 1.00 85.81 256 TYR A C 1
ATOM 1995 O O . TYR A 1 256 ? 0.323 -4.652 -22.515 1.00 85.81 256 TYR A O 1
ATOM 2003 N N . GLY A 1 257 ? -0.254 -3.007 -21.100 1.00 84.00 257 GLY A N 1
ATOM 2004 C CA . GLY A 1 257 ? 0.872 -2.135 -21.436 1.00 84.00 257 GLY A CA 1
ATOM 2005 C C . GLY A 1 257 ? 2.224 -2.768 -21.106 1.00 84.00 257 GLY A C 1
ATOM 2006 O O . GLY A 1 257 ? 3.149 -2.676 -21.909 1.00 84.00 257 GLY A O 1
ATOM 2007 N N . GLY A 1 258 ? 2.316 -3.463 -19.967 1.00 80.44 258 GLY A N 1
ATOM 2008 C CA . GLY A 1 258 ? 3.513 -4.206 -19.576 1.00 80.44 258 GLY A CA 1
ATOM 2009 C C . GLY A 1 258 ? 3.845 -5.357 -20.529 1.00 80.44 258 GLY A C 1
ATOM 2010 O O . GLY A 1 258 ? 5.007 -5.518 -20.890 1.00 80.44 258 GLY A O 1
ATOM 2011 N N . VAL A 1 259 ? 2.839 -6.114 -20.986 1.00 81.19 259 VAL A N 1
ATOM 2012 C CA . VAL A 1 259 ? 3.035 -7.200 -21.966 1.00 81.19 259 VAL A CA 1
ATOM 2013 C C . VAL A 1 259 ? 3.535 -6.646 -23.300 1.00 81.19 259 VAL A C 1
ATOM 2015 O O . VAL A 1 259 ? 4.596 -7.063 -23.756 1.00 81.19 259 VAL A O 1
ATOM 2018 N N . ILE A 1 260 ? 2.853 -5.648 -23.875 1.00 80.75 260 ILE A N 1
ATOM 2019 C CA . ILE A 1 260 ? 3.267 -5.033 -25.152 1.00 80.75 260 ILE A CA 1
ATOM 2020 C C . ILE A 1 260 ? 4.696 -4.504 -25.080 1.00 80.75 260 ILE A C 1
ATOM 2022 O O . ILE A 1 260 ? 5.474 -4.662 -26.017 1.00 80.75 260 ILE A O 1
ATOM 2026 N N . GLY A 1 261 ? 5.045 -3.844 -23.979 1.00 72.81 261 GLY A N 1
ATOM 2027 C CA . GLY A 1 261 ? 6.380 -3.293 -23.829 1.00 72.81 261 GLY A CA 1
ATOM 2028 C C . GLY A 1 261 ? 7.465 -4.341 -23.590 1.00 72.81 261 GLY A C 1
ATOM 2029 O O . GLY A 1 261 ? 8.640 -4.021 -23.724 1.00 72.81 261 GLY A O 1
ATOM 2030 N N . SER A 1 262 ? 7.093 -5.563 -23.198 1.00 68.62 262 SER A N 1
ATOM 2031 C CA . SER A 1 262 ? 8.019 -6.686 -23.012 1.00 68.62 262 SER A CA 1
ATOM 2032 C C . SER A 1 262 ? 8.241 -7.517 -24.280 1.00 68.62 262 SER A C 1
ATOM 2034 O O . SER A 1 262 ? 9.212 -8.264 -24.342 1.00 68.62 262 SER A O 1
ATOM 2036 N N . GLU A 1 263 ? 7.357 -7.384 -25.275 1.00 60.03 263 GLU A N 1
ATOM 2037 C CA . GLU A 1 263 ? 7.439 -8.066 -26.576 1.00 60.03 263 GLU A CA 1
ATOM 2038 C C . GLU A 1 263 ? 8.315 -7.321 -27.606 1.00 60.03 263 GLU A C 1
ATOM 2040 O O . GLU A 1 263 ? 8.541 -7.841 -28.700 1.00 60.03 263 GLU A O 1
ATOM 2045 N N . VAL A 1 264 ? 8.823 -6.129 -27.261 1.00 48.94 264 VAL A N 1
ATOM 2046 C CA . VAL A 1 264 ? 9.719 -5.287 -28.082 1.00 48.94 264 VAL A CA 1
ATOM 2047 C C . VAL A 1 264 ? 11.099 -5.208 -27.443 1.00 48.94 264 VAL A C 1
ATOM 2049 O O . VAL A 1 264 ? 12.091 -5.340 -28.193 1.00 48.94 264 VAL A O 1
#

Radius of gyration: 20.65 Å; chains: 1; bounding box: 53×38×63 Å

Organism: NCBI:txid228955